Protein AF-0000000080656541 (afdb_homodimer)

Structure (mmCIF, N/CA/C/O backbone):
data_AF-0000000080656541-model_v1
#
loop_
_entity.id
_entity.type
_entity.pdbx_description
1 polymer 'Dynein light chain'
#
loop_
_atom_site.group_PDB
_atom_site.id
_atom_site.type_symbol
_atom_site.label_atom_id
_atom_site.label_alt_id
_atom_site.label_comp_id
_atom_site.label_asym_id
_atom_site.label_entity_id
_atom_site.label_seq_id
_atom_site.pdbx_PDB_ins_code
_atom_site.Cartn_x
_atom_site.Cartn_y
_atom_site.Cartn_z
_atom_site.occupancy
_atom_site.B_iso_or_equiv
_atom_site.auth_seq_id
_atom_site.auth_comp_id
_atom_site.auth_asym_id
_atom_site.auth_atom_id
_atom_site.pdbx_PDB_model_num
ATOM 1 N N . MET A 1 1 ? -6.727 50.062 6.078 1 30.33 1 MET A N 1
ATOM 2 C CA . MET A 1 1 ? -7.277 48.75 6.363 1 30.33 1 MET A CA 1
ATOM 3 C C . MET A 1 1 ? -6.367 47.656 5.824 1 30.33 1 MET A C 1
ATOM 5 O O . MET A 1 1 ? -6.227 47.5 4.613 1 30.33 1 MET A O 1
ATOM 9 N N . ASP A 1 2 ? -5.18 47.438 6.371 1 33.19 2 ASP A N 1
ATOM 10 C CA . ASP A 1 2 ? -4.098 46.531 5.992 1 33.19 2 ASP A CA 1
ATOM 11 C C . ASP A 1 2 ? -4.621 45.094 5.785 1 33.19 2 ASP A C 1
ATOM 13 O O . ASP A 1 2 ? -5.242 44.531 6.676 1 33.19 2 ASP A O 1
ATOM 17 N N . ASP A 1 3 ? -5.18 44.812 4.641 1 34.94 3 ASP A N 1
ATOM 18 C CA . ASP A 1 3 ? -5.602 43.5 4.238 1 34.94 3 ASP A CA 1
ATOM 19 C C . ASP A 1 3 ? -4.59 42.438 4.684 1 34.94 3 ASP A C 1
ATOM 21 O O . ASP A 1 3 ? -3.447 42.438 4.215 1 34.94 3 ASP A O 1
ATOM 25 N N . ALA A 1 4 ? -4.426 42.281 5.969 1 36.28 4 ALA A N 1
ATOM 26 C CA . ALA A 1 4 ? -3.646 41.156 6.488 1 36.28 4 ALA A CA 1
ATOM 27 C C . ALA A 1 4 ? -3.836 39.906 5.625 1 36.28 4 ALA A C 1
ATOM 29 O O . ALA A 1 4 ? -4.938 39.375 5.539 1 36.28 4 ALA A O 1
ATOM 30 N N . ASN A 1 5 ? -3.441 39.875 4.332 1 37.62 5 ASN A N 1
ATOM 31 C CA . ASN A 1 5 ? -3.297 38.688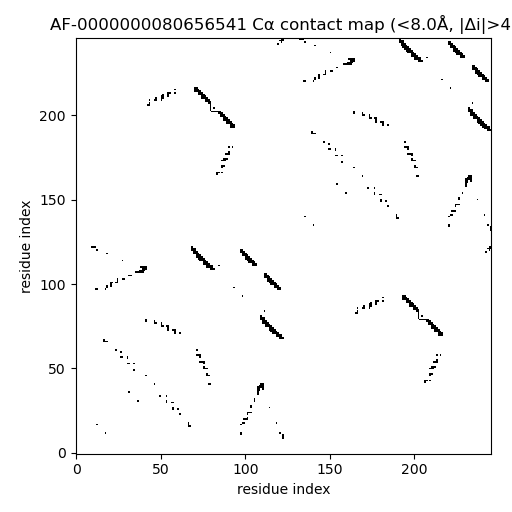 3.512 1 37.62 5 ASN A CA 1
ATOM 32 C C . ASN A 1 5 ? -2.973 37.469 4.359 1 37.62 5 ASN A C 1
ATOM 34 O O . ASN A 1 5 ? -1.875 37.344 4.91 1 37.62 5 ASN A O 1
ATOM 38 N N . ASP A 1 6 ? -3.727 37.062 5.289 1 40.53 6 ASP A N 1
ATOM 39 C CA . ASP A 1 6 ? -3.721 35.812 5.996 1 40.53 6 ASP A CA 1
ATOM 40 C C . ASP A 1 6 ? -3.143 34.688 5.125 1 40.53 6 ASP A C 1
ATOM 42 O O . ASP A 1 6 ? -3.875 34.031 4.387 1 40.53 6 ASP A O 1
ATOM 46 N N . ARG A 1 7 ? -2.158 34.844 4.359 1 40.31 7 ARG A N 1
ATOM 47 C CA . ARG A 1 7 ? -1.427 33.844 3.566 1 40.31 7 ARG A CA 1
ATOM 48 C C . ARG A 1 7 ? -1.357 32.5 4.289 1 40.31 7 ARG A C 1
ATOM 50 O O . ARG A 1 7 ? -0.821 32.438 5.395 1 40.31 7 ARG A O 1
ATOM 57 N N . ASN A 1 8 ? -2.35 31.703 4.379 1 46.41 8 ASN A N 1
ATOM 58 C CA . ASN A 1 8 ? -2.426 30.312 4.836 1 46.41 8 ASN A CA 1
ATOM 59 C C . ASN A 1 8 ? -1.116 29.562 4.594 1 46.41 8 ASN A C 1
ATOM 61 O O . ASN A 1 8 ? -0.758 29.297 3.445 1 46.41 8 ASN A O 1
ATOM 65 N N . PHE A 1 9 ? -0.035 29.891 5.078 1 51.44 9 PHE A N 1
ATOM 66 C CA . PHE A 1 9 ? 1.296 29.297 5.055 1 51.44 9 PHE A CA 1
ATOM 67 C C . PHE A 1 9 ? 1.209 27.766 4.969 1 51.44 9 PHE A C 1
ATOM 69 O O . PHE A 1 9 ? 0.719 27.125 5.895 1 51.44 9 PHE A O 1
ATOM 76 N N . VAL A 1 10 ? 0.848 27.156 3.818 1 62.12 10 VAL A N 1
ATOM 77 C CA . VAL A 1 10 ? 0.867 25.703 3.648 1 62.12 10 VAL A CA 1
ATOM 78 C C . VAL A 1 10 ? 2.26 25.172 3.967 1 62.12 10 VAL A C 1
ATOM 80 O O . VAL A 1 10 ? 3.244 25.562 3.336 1 62.12 10 VAL A O 1
ATOM 83 N N . LEU A 1 11 ? 2.408 24.609 5.109 1 79.25 11 LEU A N 1
ATOM 84 C CA . LEU A 1 11 ? 3.65 23.953 5.5 1 79.25 11 LEU A CA 1
ATOM 85 C C . LEU A 1 11 ? 4.082 22.938 4.445 1 79.25 11 LEU A C 1
ATOM 87 O O . LEU A 1 11 ? 3.268 22.141 3.982 1 79.25 11 LEU A O 1
ATOM 91 N N . ARG A 1 12 ? 5.113 23.281 3.705 1 85.94 12 ARG A N 1
ATOM 92 C CA . ARG A 1 12 ? 5.738 22.359 2.76 1 85.94 12 ARG A CA 1
ATOM 93 C C . ARG A 1 12 ? 7.145 21.969 3.213 1 85.94 12 ARG A C 1
ATOM 95 O O . ARG A 1 12 ? 7.785 22.719 3.959 1 85.94 12 ARG A O 1
ATOM 102 N N . PRO A 1 13 ? 7.539 20.734 2.842 1 89.19 13 PRO A N 1
ATOM 103 C CA . PRO A 1 13 ? 8.914 20.391 3.211 1 89.19 13 PRO A CA 1
ATOM 104 C C . PRO A 1 13 ? 9.953 21.234 2.482 1 89.19 13 PRO A C 1
ATOM 106 O O . PRO A 1 13 ? 9.797 21.516 1.295 1 89.19 13 PRO A O 1
ATOM 109 N N . THR A 1 14 ? 10.953 21.609 3.189 1 88.81 14 THR A N 1
ATOM 110 C CA . THR A 1 14 ? 12.109 22.219 2.549 1 88.81 14 THR A CA 1
ATOM 111 C C . THR A 1 14 ? 12.898 21.188 1.749 1 88.81 14 THR A C 1
ATOM 113 O O . THR A 1 14 ? 12.703 19.984 1.919 1 88.81 14 THR A O 1
ATOM 116 N N . PRO A 1 15 ? 13.75 21.578 0.878 1 88.5 15 PRO A N 1
ATOM 117 C CA . PRO A 1 15 ? 14.516 20.609 0.083 1 88.5 15 PRO A CA 1
ATOM 118 C C . PRO A 1 15 ? 15.234 19.578 0.942 1 88.5 15 PRO A C 1
ATOM 120 O O . PRO A 1 15 ? 15.273 18.391 0.582 1 88.5 15 PRO A O 1
ATOM 123 N N . GLY A 1 16 ? 15.734 19.906 2.051 1 90.06 16 GLY A N 1
ATOM 124 C CA . GLY A 1 16 ? 16.422 19 2.951 1 90.06 16 GLY A CA 1
ATOM 125 C C . GLY A 1 16 ? 15.484 18.125 3.744 1 90.06 16 GLY A C 1
ATOM 126 O O . GLY A 1 16 ? 15.914 17.125 4.344 1 90.06 16 GLY A O 1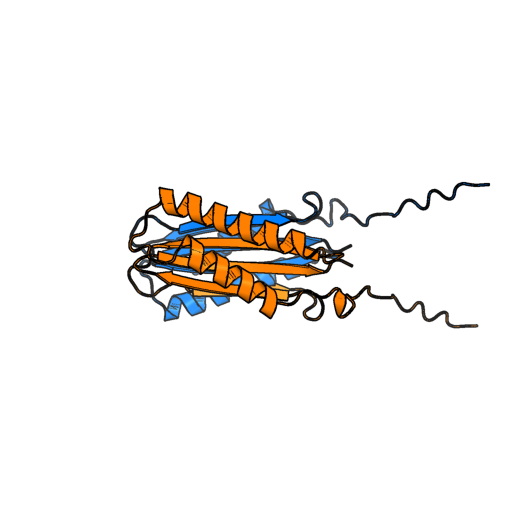
ATOM 127 N N . GLN A 1 17 ? 14.258 18.422 3.697 1 91.69 17 GLN A N 1
ATOM 128 C CA . GLN A 1 17 ? 13.266 17.688 4.484 1 91.69 17 GLN A CA 1
ATOM 129 C C . GLN A 1 17 ? 12.383 16.828 3.596 1 91.69 17 GLN A C 1
ATOM 131 O O . GLN A 1 17 ? 11.438 16.203 4.074 1 91.69 17 GLN A O 1
ATOM 136 N N . LYS A 1 18 ? 12.766 16.797 2.385 1 94.38 18 LYS A N 1
ATOM 137 C CA . LYS A 1 18 ? 11.914 16.078 1.438 1 94.38 18 LYS A CA 1
ATOM 138 C C . LYS A 1 18 ? 12.312 14.609 1.354 1 94.38 18 LYS A C 1
ATOM 140 O O . LYS A 1 18 ? 13.492 14.281 1.367 1 94.38 18 LYS A O 1
ATOM 145 N N . PHE A 1 19 ? 11.344 13.828 1.259 1 97.38 19 PHE A N 1
ATOM 146 C CA . PHE A 1 19 ? 11.562 12.422 0.955 1 97.38 19 PHE A CA 1
ATOM 147 C C . PHE A 1 19 ? 12.195 12.258 -0.424 1 97.38 19 PHE A C 1
ATOM 149 O O . PHE A 1 19 ? 11.727 12.844 -1.399 1 97.38 19 PHE A O 1
ATOM 156 N N . ARG A 1 20 ? 13.258 11.445 -0.518 1 96.81 20 ARG A N 1
ATOM 157 C CA . ARG A 1 20 ? 13.969 11.219 -1.77 1 96.81 20 ARG A CA 1
ATOM 158 C C . ARG A 1 20 ? 13.75 9.789 -2.268 1 96.81 20 ARG A C 1
ATOM 160 O O . ARG A 1 20 ? 14.484 8.875 -1.887 1 96.81 20 ARG A O 1
ATOM 167 N N . PRO A 1 21 ? 12.898 9.57 -3.262 1 97.75 21 PRO A N 1
ATOM 168 C CA . PRO A 1 21 ? 12.531 8.219 -3.699 1 97.75 21 PRO A CA 1
ATOM 169 C C . PRO A 1 21 ? 13.719 7.43 -4.238 1 97.75 21 PRO A C 1
ATOM 171 O O . PRO A 1 21 ? 13.812 6.219 -4.02 1 97.75 21 PRO A O 1
ATOM 174 N N . LYS A 1 22 ? 14.617 8.086 -4.945 1 97.44 22 LYS A N 1
ATOM 175 C CA . LYS A 1 22 ? 15.758 7.383 -5.531 1 97.44 22 LYS A CA 1
ATOM 176 C C . LYS A 1 22 ? 16.625 6.746 -4.449 1 97.44 22 LYS A C 1
ATOM 178 O O . LYS A 1 22 ? 17.031 5.586 -4.57 1 97.44 22 LYS A O 1
ATOM 183 N N . ALA A 1 23 ? 16.922 7.52 -3.438 1 97.12 23 ALA A N 1
ATOM 184 C CA . ALA A 1 23 ? 17.734 7.008 -2.338 1 97.12 23 ALA A CA 1
ATOM 185 C C . ALA A 1 23 ? 17.047 5.84 -1.64 1 97.12 23 ALA A C 1
ATOM 187 O O . ALA A 1 23 ? 17.672 4.812 -1.364 1 97.12 23 ALA A O 1
ATOM 188 N N . VAL A 1 24 ? 15.773 5.98 -1.331 1 98.25 24 VAL A N 1
ATOM 189 C CA . VAL A 1 24 ? 15.016 4.938 -0.645 1 98.25 24 VAL A CA 1
ATOM 190 C C . VAL A 1 24 ? 14.914 3.701 -1.535 1 98.25 24 VAL A C 1
ATOM 192 O O . VAL A 1 24 ? 14.992 2.57 -1.049 1 98.25 24 VAL A O 1
ATOM 195 N N . ASN A 1 25 ? 14.758 3.965 -2.807 1 98.56 25 ASN A N 1
ATOM 196 C CA . ASN A 1 25 ? 14.742 2.857 -3.758 1 98.56 25 ASN A CA 1
ATOM 197 C C . ASN A 1 25 ? 16.016 2.023 -3.674 1 98.56 25 ASN A C 1
ATOM 199 O O . ASN A 1 25 ? 15.961 0.794 -3.742 1 98.56 25 ASN A O 1
ATOM 203 N N . GLY A 1 26 ? 17.141 2.668 -3.592 1 98.5 26 GLY A N 1
ATOM 204 C CA . GLY A 1 26 ? 18.391 1.959 -3.42 1 98.5 26 GLY A CA 1
ATOM 205 C C . GLY A 1 26 ? 18.422 1.091 -2.178 1 98.5 26 GLY A C 1
ATOM 206 O O . GLY A 1 26 ? 18.891 -0.05 -2.223 1 98.5 26 GLY A O 1
ATOM 207 N N . VAL A 1 27 ? 17.922 1.616 -1.096 1 98.38 27 VAL A N 1
ATOM 208 C CA . VAL A 1 27 ? 17.859 0.894 0.171 1 98.38 27 VAL A CA 1
ATOM 209 C C . VAL A 1 27 ? 16.984 -0.344 0.016 1 98.38 27 VAL A C 1
ATOM 211 O O . VAL A 1 27 ? 17.359 -1.438 0.441 1 98.38 27 VAL A O 1
ATOM 214 N N . VAL A 1 28 ? 15.789 -0.211 -0.607 1 98.81 28 VAL A N 1
ATOM 215 C CA . VAL A 1 28 ? 14.844 -1.307 -0.795 1 98.81 28 VAL A CA 1
ATOM 216 C C . VAL A 1 28 ? 15.477 -2.393 -1.662 1 98.81 28 VAL A C 1
ATOM 218 O O . VAL A 1 28 ? 15.398 -3.578 -1.333 1 98.81 28 VAL A O 1
ATOM 221 N N . GLN A 1 29 ? 16.125 -1.928 -2.686 1 98.5 29 GLN A N 1
ATOM 222 C CA . GLN A 1 29 ? 16.766 -2.869 -3.588 1 98.5 29 GLN A CA 1
ATOM 223 C C . GLN A 1 29 ? 17.844 -3.682 -2.859 1 98.5 29 GLN A C 1
ATOM 225 O O . GLN A 1 29 ? 17.938 -4.895 -3.053 1 98.5 29 GLN A O 1
ATOM 230 N N . GLU A 1 30 ? 18.609 -3.025 -2.086 1 98.62 30 GLU A N 1
ATOM 231 C CA . GLU A 1 30 ? 19.656 -3.693 -1.319 1 98.62 30 GLU A CA 1
ATOM 232 C C . GLU A 1 30 ? 19.078 -4.742 -0.378 1 98.62 30 GLU A C 1
ATOM 234 O O . GLU A 1 30 ? 19.578 -5.863 -0.3 1 98.62 30 GLU A O 1
ATOM 239 N N . ILE A 1 31 ? 18.047 -4.391 0.326 1 98.75 31 ILE A N 1
ATOM 240 C CA . ILE A 1 31 ? 17.406 -5.285 1.283 1 98.75 31 ILE A CA 1
ATOM 241 C C . ILE A 1 31 ? 16.812 -6.484 0.549 1 98.75 31 ILE A C 1
ATOM 243 O O . ILE A 1 31 ? 16.953 -7.629 0.99 1 98.75 31 ILE A O 1
ATOM 247 N N . LEU A 1 32 ? 16.141 -6.293 -0.593 1 98.69 32 LEU A N 1
ATOM 248 C CA . LEU A 1 32 ? 15.547 -7.375 -1.378 1 98.69 32 LEU A CA 1
ATOM 249 C C . LEU A 1 32 ? 16.625 -8.328 -1.88 1 98.69 32 LEU A C 1
ATOM 251 O O . LEU A 1 32 ? 16.469 -9.547 -1.812 1 98.69 32 LEU A O 1
ATOM 255 N N . HIS A 1 33 ? 17.672 -7.73 -2.354 1 98.19 33 HIS A N 1
ATOM 256 C CA . HIS A 1 33 ? 18.766 -8.562 -2.832 1 98.19 33 HIS A CA 1
ATOM 257 C C . HIS A 1 33 ? 19.344 -9.414 -1.708 1 98.19 33 HIS A C 1
ATOM 259 O O . HIS A 1 33 ? 19.594 -10.609 -1.893 1 98.19 33 HIS A O 1
ATOM 265 N N . GLU A 1 34 ? 19.547 -8.82 -0.595 1 98.25 34 GLU A N 1
ATOM 266 C CA . GLU A 1 34 ? 20.125 -9.516 0.555 1 98.25 34 GLU A CA 1
ATOM 267 C C . GLU A 1 34 ? 19.219 -10.656 1.018 1 98.25 34 GLU A C 1
ATOM 269 O O . GLU A 1 34 ? 19.703 -11.742 1.339 1 98.25 34 GLU A O 1
ATOM 274 N N . LYS A 1 35 ? 17.938 -10.469 1.062 1 98.25 35 LYS A N 1
ATOM 275 C CA . LYS A 1 35 ? 17.016 -11.398 1.714 1 98.25 35 LYS A CA 1
ATOM 276 C C . LYS A 1 35 ? 16.516 -12.453 0.733 1 98.25 35 LYS A C 1
ATOM 278 O O . LYS A 1 35 ? 16.203 -13.578 1.13 1 98.25 35 LYS A O 1
ATOM 283 N N . LEU A 1 36 ? 16.484 -12.133 -0.586 1 97.38 36 LEU A N 1
ATOM 284 C CA . LEU A 1 36 ? 15.758 -13.008 -1.496 1 97.38 36 LEU A CA 1
ATOM 285 C C . LEU A 1 36 ? 16.703 -13.633 -2.523 1 97.38 36 LEU A C 1
ATOM 287 O O . LEU A 1 36 ? 16.359 -14.633 -3.158 1 97.38 36 LEU A O 1
ATOM 291 N N . ASN A 1 37 ? 17.812 -12.969 -2.688 1 94.19 37 ASN A N 1
ATOM 292 C CA . ASN A 1 37 ? 18.688 -13.445 -3.752 1 94.19 37 ASN A CA 1
ATOM 293 C C . ASN A 1 37 ? 19.047 -14.914 -3.562 1 94.19 37 ASN A C 1
ATOM 295 O O . ASN A 1 37 ? 19.438 -15.328 -2.465 1 94.19 37 ASN A O 1
ATOM 299 N N . GLY A 1 38 ? 18.859 -15.703 -4.555 1 89.88 38 GLY A N 1
ATOM 300 C CA . GLY A 1 38 ? 19.281 -17.094 -4.535 1 89.88 38 GLY A CA 1
ATOM 301 C C . GLY A 1 38 ? 18.188 -18.047 -4.098 1 89.88 38 GLY A C 1
ATOM 302 O O . GLY A 1 38 ? 18.375 -19.266 -4.129 1 89.88 38 GLY A O 1
ATOM 303 N N . LEU A 1 39 ? 17.062 -17.5 -3.588 1 91.5 39 LEU A N 1
ATOM 304 C CA . LEU A 1 39 ? 15.938 -18.375 -3.283 1 91.5 39 LEU A CA 1
ATOM 305 C C . LEU A 1 39 ? 15.312 -18.922 -4.562 1 91.5 39 LEU A C 1
ATOM 307 O O . LEU A 1 39 ? 14.984 -18.156 -5.477 1 91.5 39 LEU A O 1
ATOM 311 N N . GLU A 1 40 ? 15.188 -20.172 -4.562 1 90.38 40 GLU A N 1
ATOM 312 C CA . GLU A 1 40 ? 14.75 -20.766 -5.812 1 90.38 40 GLU A CA 1
ATOM 313 C C . GLU A 1 40 ? 13.273 -21.156 -5.746 1 90.38 40 GLU A C 1
ATOM 315 O O . GLU A 1 40 ? 12.578 -21.156 -6.77 1 90.38 40 GLU A O 1
ATOM 320 N N . HIS A 1 41 ? 12.898 -21.5 -4.48 1 90.56 41 HIS A N 1
ATOM 321 C CA . HIS A 1 41 ? 11.547 -22.047 -4.383 1 90.56 41 HIS A CA 1
ATOM 322 C C . HIS A 1 41 ? 10.719 -21.297 -3.342 1 90.56 41 HIS A C 1
ATOM 324 O O . HIS A 1 41 ? 11.234 -20.953 -2.273 1 90.56 41 HIS A O 1
ATOM 330 N N . TYR A 1 42 ? 9.469 -21.203 -3.699 1 91.19 42 TYR A N 1
ATOM 331 C CA . TYR A 1 42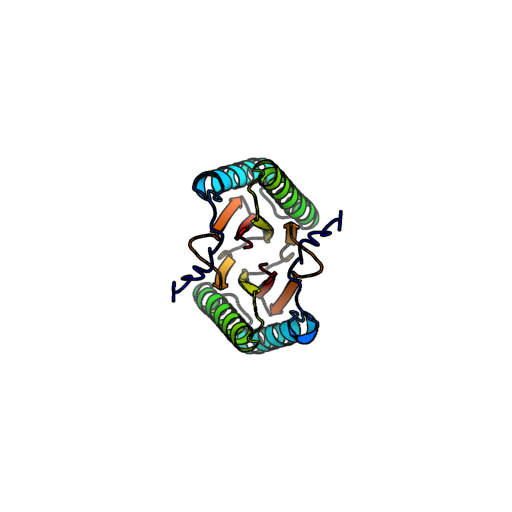 ? 8.523 -20.578 -2.783 1 91.19 42 TYR A CA 1
ATOM 332 C C . TYR A 1 42 ? 8.117 -21.547 -1.677 1 91.19 42 TYR A C 1
ATOM 334 O O . TYR A 1 42 ? 7.867 -22.719 -1.936 1 91.19 42 TYR A O 1
ATOM 342 N N . SER A 1 43 ? 8.125 -21.062 -0.444 1 90.25 43 SER A N 1
ATOM 343 C CA . SER A 1 43 ? 7.523 -21.719 0.71 1 90.25 43 SER A CA 1
ATOM 344 C C . SER A 1 43 ? 6.707 -20.75 1.544 1 90.25 43 SER A C 1
ATOM 346 O O . SER A 1 43 ? 7.172 -19.641 1.854 1 90.25 43 SER A O 1
ATOM 348 N N . MET A 1 44 ? 5.562 -21.141 1.92 1 88.06 44 MET A N 1
ATOM 349 C CA . MET A 1 44 ? 4.664 -20.25 2.641 1 88.06 44 MET A CA 1
ATOM 350 C C . MET A 1 44 ? 5.285 -19.797 3.955 1 88.06 44 MET A C 1
ATOM 352 O O . MET A 1 44 ? 5.266 -18.609 4.277 1 88.06 44 MET A O 1
ATOM 356 N N . GLU A 1 45 ? 5.793 -20.719 4.664 1 91.44 45 GLU A N 1
ATOM 357 C CA . GLU A 1 45 ? 6.375 -20.391 5.961 1 91.44 45 GLU A CA 1
ATOM 358 C C . GLU A 1 45 ? 7.547 -19.422 5.816 1 91.44 45 GLU A C 1
ATOM 360 O O . GLU A 1 45 ? 7.613 -18.406 6.52 1 91.44 45 GLU A O 1
ATOM 365 N N . GLU A 1 46 ? 8.43 -19.719 4.934 1 94.19 46 GLU A N 1
ATOM 366 C CA . GLU A 1 46 ? 9.594 -18.859 4.711 1 94.19 46 GLU A CA 1
ATOM 367 C C . GLU A 1 46 ? 9.172 -17.48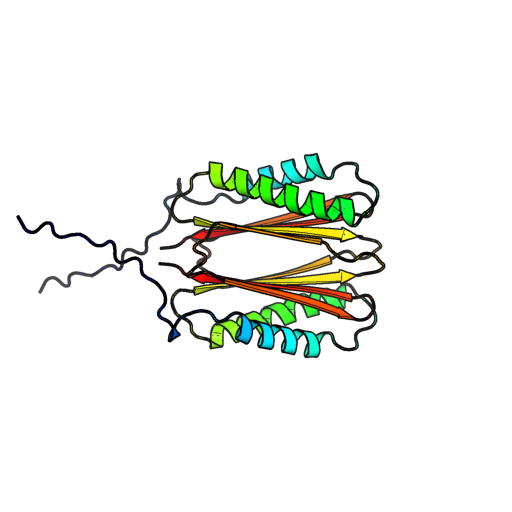4 4.176 1 94.19 46 GLU A C 1
ATOM 369 O O . GLU A 1 46 ? 9.727 -16.469 4.578 1 94.19 46 GLU A O 1
ATOM 374 N N . SER A 1 47 ? 8.195 -17.516 3.348 1 94.25 47 SER A N 1
ATOM 375 C CA . SER A 1 47 ? 7.754 -16.266 2.736 1 94.25 47 SER A CA 1
ATOM 376 C C . SER A 1 47 ? 7.09 -15.359 3.764 1 94.25 47 SER A C 1
ATOM 378 O O . SER A 1 47 ? 7.238 -14.133 3.701 1 94.25 47 SER A O 1
ATOM 380 N N . GLU A 1 48 ? 6.375 -15.977 4.648 1 95.25 48 GLU A N 1
ATOM 381 C CA . GLU A 1 48 ? 5.766 -15.18 5.711 1 95.25 48 GLU A CA 1
ATOM 382 C C . GLU A 1 48 ? 6.828 -14.484 6.559 1 95.25 48 GLU A C 1
ATOM 384 O O . GLU A 1 48 ? 6.703 -13.297 6.859 1 95.25 48 GLU A O 1
ATOM 389 N N . LYS A 1 49 ? 7.793 -15.227 6.879 1 97.5 49 LYS A N 1
ATOM 390 C CA . LYS A 1 49 ? 8.891 -14.664 7.664 1 97.5 49 LYS A CA 1
ATOM 391 C C . LYS A 1 49 ? 9.609 -13.57 6.895 1 97.5 49 LYS A C 1
ATOM 393 O O . LYS A 1 49 ? 9.844 -12.477 7.422 1 97.5 49 LYS A O 1
ATOM 398 N N . LEU A 1 50 ? 9.906 -13.836 5.652 1 98.06 50 LEU A N 1
ATOM 399 C CA . LEU A 1 50 ? 10.672 -12.906 4.824 1 98.06 50 LEU A CA 1
ATOM 400 C C . LEU A 1 50 ? 9.883 -11.625 4.578 1 98.06 50 LEU A C 1
ATOM 402 O O . LEU A 1 50 ? 10.453 -10.531 4.617 1 98.06 50 LEU A O 1
ATOM 406 N N . THR A 1 51 ? 8.609 -11.781 4.281 1 98.19 51 THR A N 1
ATOM 407 C CA . THR A 1 51 ? 7.777 -10.609 4.023 1 98.19 51 THR A CA 1
ATOM 408 C C . THR A 1 51 ? 7.789 -9.664 5.219 1 98.19 51 THR A C 1
ATOM 410 O O . THR A 1 51 ? 7.965 -8.453 5.059 1 98.19 51 THR A O 1
ATOM 413 N N . ASN A 1 52 ? 7.684 -10.219 6.391 1 98.44 52 ASN A N 1
ATOM 414 C CA . ASN A 1 52 ? 7.711 -9.414 7.609 1 98.44 52 ASN A CA 1
ATOM 415 C C . ASN A 1 52 ? 9.086 -8.805 7.844 1 98.44 52 ASN A C 1
ATOM 417 O O . ASN A 1 52 ? 9.195 -7.609 8.117 1 98.44 52 ASN A O 1
ATOM 421 N N . GLU A 1 53 ? 10.07 -9.57 7.707 1 98.69 53 GLU A N 1
ATOM 422 C CA . GLU A 1 53 ? 11.438 -9.109 7.945 1 98.69 53 GLU A CA 1
ATOM 423 C C . GLU A 1 53 ? 11.805 -7.965 7 1 98.69 53 GLU A C 1
ATOM 425 O O . GLU A 1 53 ? 12.359 -6.953 7.434 1 98.69 53 GLU A O 1
ATOM 430 N N . ILE A 1 54 ? 11.469 -8.133 5.758 1 98.81 54 ILE A N 1
ATOM 431 C CA . ILE A 1 54 ? 11.766 -7.117 4.754 1 98.81 54 ILE A CA 1
ATOM 432 C C . ILE A 1 54 ? 11.039 -5.82 5.105 1 98.81 54 ILE A C 1
ATOM 434 O O . ILE A 1 54 ? 11.641 -4.742 5.09 1 98.81 54 ILE A O 1
ATOM 438 N N . SER A 1 55 ? 9.852 -5.906 5.453 1 98.81 55 SER A N 1
ATOM 439 C CA . SER A 1 55 ? 9.062 -4.719 5.773 1 98.81 55 SER A CA 1
ATOM 440 C C . SER A 1 55 ? 9.609 -4.008 7.004 1 98.81 55 SER A C 1
ATOM 442 O O . SER A 1 55 ? 9.695 -2.777 7.027 1 98.81 55 SER A O 1
ATOM 444 N N . VAL A 1 56 ? 9.969 -4.77 7.977 1 98.75 56 VAL A N 1
ATOM 445 C CA . VAL A 1 56 ? 10.5 -4.211 9.211 1 98.75 56 VAL A CA 1
ATOM 446 C C . VAL A 1 56 ? 11.844 -3.531 8.945 1 98.75 56 VAL A C 1
ATOM 448 O O . VAL A 1 56 ? 12.086 -2.42 9.422 1 98.75 56 VAL A O 1
ATOM 451 N N . LEU A 1 57 ? 12.68 -4.121 8.18 1 98.81 57 LEU A N 1
ATOM 452 C CA . LEU A 1 57 ? 13.984 -3.562 7.859 1 98.81 57 LEU A CA 1
ATOM 453 C C . LEU A 1 57 ? 13.844 -2.242 7.105 1 98.81 57 LEU A C 1
ATOM 455 O O . LEU A 1 57 ? 14.547 -1.273 7.41 1 98.81 57 LEU A O 1
ATOM 459 N N . ILE A 1 58 ? 12.922 -2.213 6.152 1 98.81 58 ILE A N 1
ATOM 460 C CA . ILE A 1 58 ? 12.703 -0.995 5.383 1 98.81 58 ILE A CA 1
ATOM 461 C C . ILE A 1 58 ? 12.156 0.102 6.289 1 98.81 58 ILE A C 1
ATOM 463 O O . ILE A 1 58 ? 12.633 1.241 6.254 1 98.81 58 ILE A O 1
ATOM 467 N N . ARG A 1 59 ? 11.188 -0.239 7.109 1 98.62 59 ARG A N 1
ATOM 468 C CA . ARG A 1 59 ? 10.641 0.711 8.07 1 98.62 59 ARG A CA 1
ATOM 469 C C . ARG A 1 59 ? 11.734 1.298 8.953 1 98.62 59 ARG A C 1
ATOM 471 O O . ARG A 1 59 ? 11.781 2.512 9.164 1 98.62 59 ARG A O 1
ATOM 478 N N . ASP A 1 60 ? 12.594 0.444 9.438 1 98.44 60 ASP A N 1
ATOM 479 C CA . ASP A 1 60 ? 13.656 0.887 10.328 1 98.44 60 ASP A CA 1
ATOM 480 C C . ASP A 1 60 ? 14.617 1.835 9.609 1 98.44 60 ASP A C 1
ATOM 482 O O . ASP A 1 60 ? 15.109 2.797 10.203 1 98.44 60 ASP A O 1
ATOM 486 N N . ARG A 1 61 ? 14.867 1.597 8.344 1 98.12 61 ARG A N 1
ATOM 487 C CA . ARG A 1 61 ? 15.719 2.488 7.555 1 98.12 61 ARG A CA 1
ATOM 488 C C . ARG A 1 61 ? 15.039 3.84 7.344 1 98.12 61 ARG A C 1
ATOM 490 O O . ARG A 1 61 ? 15.703 4.879 7.34 1 98.12 61 ARG A O 1
ATOM 497 N N . LEU A 1 62 ? 13.75 3.854 7.121 1 97.75 62 LEU A N 1
ATOM 498 C CA . LEU A 1 62 ? 13.008 5.098 6.941 1 97.75 62 LEU A CA 1
ATOM 499 C C . LEU A 1 62 ? 13.039 5.938 8.219 1 97.75 62 LEU A C 1
ATOM 501 O O . LEU A 1 62 ? 13.156 7.164 8.148 1 97.75 62 LEU A O 1
ATOM 505 N N . LYS A 1 63 ? 12.922 5.262 9.344 1 96.31 63 LYS A N 1
ATOM 506 C CA . LYS A 1 63 ? 12.953 5.961 10.625 1 96.31 63 LYS A CA 1
ATOM 507 C C . LYS A 1 63 ? 14.289 6.66 10.844 1 96.31 63 LYS A C 1
ATOM 509 O O . LYS A 1 63 ? 14.344 7.73 11.453 1 96.31 63 LYS A O 1
ATOM 514 N N . VAL A 1 64 ? 15.305 6.078 10.336 1 95.88 64 VAL A N 1
ATOM 515 C CA . VAL A 1 64 ? 16.656 6.613 10.516 1 95.88 64 VAL A CA 1
ATOM 516 C C . VAL A 1 64 ? 16.812 7.895 9.695 1 95.88 64 VAL A C 1
ATOM 518 O O . VAL A 1 64 ? 17.625 8.75 10.031 1 95.88 64 VAL A O 1
ATOM 521 N N . LEU A 1 65 ? 16.016 8.102 8.609 1 93.69 65 LEU A N 1
ATOM 522 C CA . LEU A 1 65 ? 16.078 9.305 7.785 1 93.69 65 LEU A CA 1
ATOM 523 C C . LEU A 1 65 ? 15.68 10.531 8.594 1 93.69 65 LEU A C 1
ATOM 525 O O . LEU A 1 65 ? 16.062 11.656 8.258 1 93.69 65 LEU A O 1
ATOM 529 N N . GLN A 1 66 ? 14.812 10.406 9.633 1 92.88 66 GLN A N 1
ATOM 530 C CA . GLN A 1 66 ? 14.375 11.461 10.539 1 92.88 66 GLN A CA 1
ATOM 531 C C . GLN A 1 66 ? 13.805 12.641 9.773 1 92.88 66 GLN A C 1
ATOM 533 O O . GLN A 1 66 ? 14.148 13.797 10.047 1 92.88 66 GLN A O 1
ATOM 538 N N . LEU A 1 67 ? 13.062 12.367 8.711 1 93.38 67 LEU A N 1
ATOM 539 C CA . LEU A 1 67 ? 12.383 13.438 7.988 1 93.38 67 LEU A CA 1
ATOM 540 C C . LEU A 1 67 ? 11.172 13.938 8.773 1 93.38 67 LEU A C 1
ATOM 542 O O . LEU A 1 67 ? 10.312 13.141 9.164 1 93.38 67 LEU A O 1
ATOM 546 N N . PRO A 1 68 ? 11.172 15.156 9 1 91 68 PRO A N 1
ATOM 547 C CA . PRO A 1 68 ? 10.055 15.68 9.789 1 91 68 PRO A CA 1
ATOM 548 C C . PRO A 1 68 ? 8.719 15.633 9.039 1 91 68 PRO A C 1
ATOM 550 O O . PRO A 1 68 ? 8.688 15.828 7.82 1 91 68 PRO A O 1
ATOM 553 N N . ARG A 1 69 ? 7.602 15.336 9.695 1 92.81 69 ARG A N 1
ATOM 554 C CA . ARG A 1 69 ? 6.215 15.469 9.273 1 92.81 69 ARG A CA 1
ATOM 555 C C . ARG A 1 69 ? 5.875 14.469 8.172 1 92.81 69 ARG A C 1
ATOM 557 O O . ARG A 1 69 ? 5.141 14.781 7.238 1 92.81 69 ARG A O 1
ATOM 564 N N . TYR A 1 70 ? 6.574 13.391 8.18 1 96.56 70 TYR A N 1
ATOM 565 C CA . TYR A 1 70 ? 6.195 12.32 7.258 1 96.56 70 TYR A CA 1
ATOM 566 C C . TYR A 1 70 ? 5.613 11.133 8.016 1 96.56 70 TYR A C 1
ATOM 568 O O . TYR A 1 70 ? 6.137 10.742 9.062 1 96.56 70 TYR A O 1
ATOM 576 N N . LYS A 1 71 ? 4.547 10.672 7.551 1 97.44 71 LYS A N 1
ATOM 577 C CA . LYS A 1 71 ? 4.051 9.336 7.859 1 97.44 71 LYS A CA 1
ATOM 578 C C . LYS A 1 71 ? 4.508 8.32 6.812 1 97.44 71 LYS A C 1
ATOM 580 O O . LYS A 1 71 ? 4.574 8.641 5.621 1 97.44 71 LYS A O 1
ATOM 585 N N . TYR A 1 72 ? 4.781 7.117 7.234 1 98.56 72 TYR A N 1
ATOM 586 C CA . TYR A 1 72 ? 5.281 6.113 6.305 1 98.56 72 TYR A CA 1
ATOM 587 C C . TYR A 1 72 ? 4.375 4.891 6.281 1 98.56 72 TYR A C 1
ATOM 589 O O . TYR A 1 72 ? 3.846 4.48 7.32 1 98.56 72 TYR A O 1
ATOM 597 N N . ILE A 1 73 ? 4.238 4.277 5.148 1 98.81 73 ILE A N 1
ATOM 598 C CA . ILE A 1 73 ? 3.643 2.961 4.938 1 98.81 73 ILE A CA 1
ATOM 599 C C . ILE A 1 73 ? 4.609 2.078 4.148 1 98.81 73 ILE A C 1
ATOM 601 O O . ILE A 1 73 ? 5.105 2.479 3.094 1 98.81 73 ILE A O 1
ATOM 605 N N . VAL A 1 74 ? 4.906 0.93 4.672 1 98.94 74 VAL A N 1
ATOM 606 C CA . VAL A 1 74 ? 5.68 -0.074 3.947 1 98.94 74 VAL A CA 1
ATOM 607 C C . VAL A 1 74 ? 4.824 -1.318 3.719 1 98.94 74 VAL A C 1
ATOM 609 O O . VAL A 1 74 ? 4.285 -1.892 4.668 1 98.94 74 VAL A O 1
ATOM 612 N N . GLN A 1 75 ? 4.672 -1.655 2.551 1 98.75 75 GLN A N 1
ATOM 613 C CA . GLN A 1 75 ? 3.957 -2.875 2.186 1 98.75 75 GLN A CA 1
ATOM 614 C C . GLN A 1 75 ? 4.855 -3.824 1.399 1 98.75 75 GLN A C 1
ATOM 616 O O . GLN A 1 75 ? 5.438 -3.438 0.384 1 98.75 75 GLN A O 1
ATOM 621 N N . THR A 1 76 ? 4.988 -5.047 1.858 1 98.69 76 THR A N 1
ATOM 622 C CA . THR A 1 76 ? 5.738 -6.094 1.168 1 98.69 76 THR A CA 1
ATOM 623 C C . THR A 1 76 ? 4.836 -7.285 0.852 1 98.69 76 THR A C 1
ATOM 625 O O . THR A 1 76 ? 4.051 -7.715 1.697 1 98.69 76 THR A O 1
ATOM 628 N N . MET A 1 77 ? 4.973 -7.805 -0.36 1 96.75 77 MET A N 1
ATOM 629 C CA . MET A 1 77 ? 4.238 -9 -0.769 1 96.75 77 MET A CA 1
ATOM 630 C C . MET A 1 77 ? 5.172 -10.016 -1.421 1 96.75 77 MET A C 1
ATOM 632 O O . MET A 1 77 ? 6.039 -9.641 -2.217 1 96.75 77 MET A O 1
ATOM 636 N N . ILE A 1 78 ? 4.973 -11.219 -1.081 1 94.44 78 ILE A N 1
ATOM 637 C CA . ILE A 1 78 ? 5.668 -12.32 -1.74 1 94.44 78 ILE A CA 1
ATOM 638 C C . ILE A 1 78 ? 4.656 -13.359 -2.207 1 94.44 78 ILE A C 1
ATOM 640 O O . ILE A 1 78 ? 3.748 -13.734 -1.458 1 94.44 78 ILE A O 1
ATOM 644 N N . THR A 1 79 ? 4.82 -13.781 -3.412 1 91.38 79 THR A N 1
ATOM 645 C CA . THR A 1 79 ? 3.945 -14.805 -3.969 1 91.38 79 THR A CA 1
ATOM 646 C C . THR A 1 79 ? 4.742 -15.805 -4.805 1 91.38 79 THR A C 1
ATOM 648 O O . THR A 1 79 ? 5.871 -15.523 -5.211 1 91.38 79 THR A O 1
ATOM 651 N N . GLU A 1 80 ? 4.035 -16.953 -4.973 1 88.62 80 GLU A N 1
ATOM 652 C CA . GLU A 1 80 ? 4.613 -17.922 -5.898 1 88.62 80 GLU A CA 1
ATOM 653 C C . GLU A 1 80 ? 4.328 -17.547 -7.348 1 88.62 80 GLU A C 1
ATOM 655 O O . GLU A 1 80 ? 3.195 -17.203 -7.695 1 88.62 80 GLU A O 1
ATOM 660 N N . GLN A 1 81 ? 5.359 -17.422 -8.125 1 76.81 81 GLN A N 1
ATOM 661 C CA . GLN A 1 81 ? 5.184 -17.062 -9.531 1 76.81 81 GLN A CA 1
ATOM 662 C C . GLN A 1 81 ? 5.297 -18.281 -10.43 1 76.81 81 GLN A C 1
ATOM 664 O O . GLN A 1 81 ? 6.355 -18.922 -10.5 1 76.81 81 GLN A O 1
ATOM 669 N N . ILE A 1 82 ? 4.305 -18.844 -10.977 1 65.31 82 ILE A N 1
ATOM 670 C CA . ILE A 1 82 ? 4.438 -20 -11.852 1 65.31 82 ILE A CA 1
ATOM 671 C C . ILE A 1 82 ? 4.148 -19.594 -13.297 1 65.31 82 ILE A C 1
ATOM 673 O O . ILE A 1 82 ? 4.594 -20.25 -14.242 1 65.31 82 ILE A O 1
ATOM 677 N N . GLY A 1 83 ? 3.926 -18.281 -13.5 1 66.94 83 GLY A N 1
ATOM 678 C CA . GLY A 1 83 ? 3.547 -17.938 -14.867 1 66.94 83 GLY A CA 1
ATOM 679 C C . GLY A 1 83 ? 3.703 -16.453 -15.172 1 66.94 83 GLY A C 1
ATOM 680 O O . GLY A 1 83 ? 4.824 -15.945 -15.258 1 66.94 83 GLY A O 1
ATOM 681 N N . HIS A 1 84 ? 2.514 -15.82 -15.273 1 67.81 84 HIS A N 1
ATOM 682 C CA . HIS A 1 84 ? 2.404 -14.539 -15.961 1 67.81 84 HIS A CA 1
ATOM 683 C C . HIS A 1 84 ? 2.586 -13.375 -14.992 1 67.81 84 HIS A C 1
ATOM 685 O O . HIS A 1 84 ? 2.418 -12.211 -15.375 1 67.81 84 HIS A O 1
ATOM 691 N N . GLY A 1 85 ? 2.984 -13.609 -13.797 1 76.62 85 GLY A N 1
ATOM 692 C CA . GLY A 1 85 ? 3.357 -12.516 -12.914 1 76.62 85 GLY A CA 1
ATOM 693 C C . GLY A 1 85 ? 2.162 -11.828 -12.281 1 76.62 85 GLY A C 1
ATOM 694 O O . GLY A 1 85 ? 1.086 -12.422 -12.172 1 76.62 85 GLY A O 1
ATOM 695 N N . ALA A 1 86 ? 2.314 -10.711 -11.664 1 87.19 86 ALA A N 1
ATOM 696 C CA . ALA A 1 86 ? 1.33 -9.953 -10.898 1 87.19 86 ALA A CA 1
ATOM 697 C C . ALA A 1 86 ? 1.108 -8.57 -11.5 1 87.19 86 ALA A C 1
ATOM 699 O O . ALA A 1 86 ? 2.029 -7.98 -12.062 1 87.19 86 ALA A O 1
ATOM 700 N N . THR A 1 87 ? -0.142 -8.18 -11.594 1 93.25 87 THR A N 1
ATOM 701 C CA . THR A 1 87 ? -0.465 -6.805 -11.977 1 93.25 87 THR A CA 1
ATOM 702 C C . THR A 1 87 ? -0.799 -5.965 -10.75 1 93.25 87 THR A C 1
ATOM 704 O O . THR A 1 87 ? -1.441 -6.453 -9.812 1 93.25 87 THR A O 1
ATOM 707 N N . THR A 1 88 ? -0.295 -4.754 -10.75 1 96.31 88 THR A N 1
ATOM 708 C CA . THR A 1 88 ? -0.536 -3.855 -9.625 1 96.31 88 THR A CA 1
ATOM 709 C C . THR A 1 88 ? -0.951 -2.473 -10.117 1 96.31 88 THR A C 1
ATOM 711 O O . THR A 1 88 ? -0.364 -1.943 -11.062 1 96.31 88 THR A O 1
ATOM 714 N N . ALA A 1 89 ? -1.972 -1.943 -9.508 1 98.12 89 ALA A N 1
ATOM 715 C CA . ALA A 1 89 ? -2.4 -0.576 -9.789 1 98.12 89 ALA A CA 1
ATOM 716 C C . ALA A 1 89 ? -2.459 0.255 -8.508 1 98.12 89 ALA A C 1
ATOM 718 O O . ALA A 1 89 ? -2.857 -0.244 -7.457 1 98.12 89 ALA A O 1
ATOM 719 N N . LEU A 1 90 ? -2.078 1.504 -8.648 1 98.12 90 LEU A N 1
ATOM 720 C CA . LEU A 1 90 ? -2.1 2.459 -7.551 1 98.12 90 LEU A CA 1
ATOM 721 C C . LEU A 1 90 ? -2.932 3.686 -7.906 1 98.12 90 LEU A C 1
ATOM 723 O O . LEU A 1 90 ? -2.836 4.203 -9.023 1 98.12 90 LEU A O 1
ATOM 727 N N . GLN A 1 91 ? -3.781 4.051 -7.035 1 97.94 91 GLN A N 1
ATOM 728 C CA . GLN A 1 91 ? -4.445 5.352 -7.047 1 97.94 91 GLN A CA 1
ATOM 729 C C . GLN A 1 91 ? -4.105 6.152 -5.793 1 97.94 91 GLN A C 1
ATOM 731 O O . GLN A 1 91 ? -4.289 5.668 -4.676 1 97.94 91 GLN A O 1
ATOM 736 N N . CYS A 1 92 ? -3.568 7.32 -6.012 1 96.69 92 CYS A N 1
ATOM 737 C CA . CYS A 1 92 ? -3.215 8.172 -4.883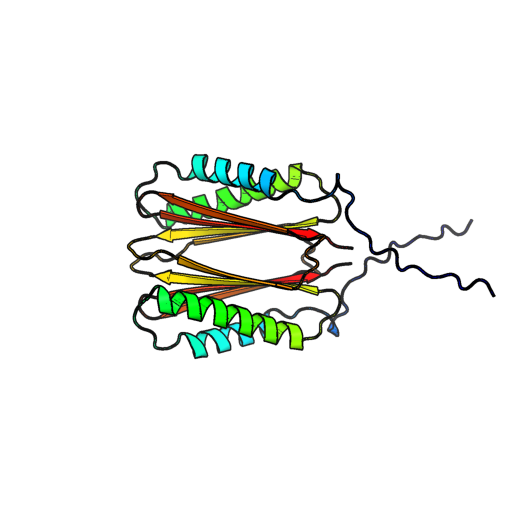 1 96.69 92 CYS A CA 1
ATOM 738 C C . CYS A 1 92 ? -3.918 9.523 -4.973 1 96.69 92 CYS A C 1
ATOM 740 O O . CYS A 1 92 ? -3.811 10.211 -5.988 1 96.69 92 CYS A O 1
ATOM 742 N N . CYS A 1 93 ? -4.602 9.883 -3.996 1 96.5 93 CYS A N 1
ATOM 743 C CA . CYS A 1 93 ? -5.211 11.195 -3.85 1 96.5 93 CYS A CA 1
ATOM 744 C C . CYS A 1 93 ? -4.508 12.008 -2.768 1 96.5 93 CYS A C 1
ATOM 746 O O . CYS A 1 93 ? -4.902 11.969 -1.601 1 96.5 93 CYS A O 1
ATOM 748 N N . TRP A 1 94 ? -3.363 12.688 -3.115 1 96 94 TRP A N 1
ATOM 749 C CA . TRP A 1 94 ? -2.492 13.391 -2.176 1 96 94 TRP A CA 1
ATOM 750 C C . TRP A 1 94 ? -1.776 14.547 -2.857 1 96 94 TRP A C 1
ATOM 752 O O . TRP A 1 94 ? -2.15 14.953 -3.959 1 96 94 TRP A O 1
ATOM 762 N N . ASP A 1 95 ? -0.943 15.266 -2.188 1 94.5 95 ASP A N 1
ATOM 763 C CA . ASP A 1 95 ? -0.133 16.344 -2.736 1 94.5 95 ASP A CA 1
ATOM 764 C C . ASP A 1 95 ? 1.155 15.805 -3.355 1 94.5 95 ASP A C 1
ATOM 766 O O . ASP A 1 95 ? 2.111 15.5 -2.641 1 94.5 95 ASP A O 1
ATOM 770 N N . GLU A 1 96 ? 1.201 15.766 -4.645 1 94.12 96 GLU A N 1
ATOM 771 C CA . GLU A 1 96 ? 2.291 15.125 -5.371 1 94.12 96 GLU A CA 1
ATOM 772 C C . GLU A 1 96 ? 3.607 15.867 -5.164 1 94.12 96 GLU A C 1
ATOM 774 O O . GLU A 1 96 ? 4.684 15.32 -5.422 1 94.12 96 GLU A O 1
ATOM 779 N N . ASP A 1 97 ? 3.551 17.094 -4.707 1 93.25 97 ASP A N 1
ATOM 780 C CA . ASP A 1 97 ? 4.773 17.859 -4.457 1 93.25 97 ASP A CA 1
ATOM 781 C C . ASP A 1 97 ? 5.398 17.469 -3.121 1 93.25 97 ASP A C 1
ATOM 783 O O . ASP A 1 97 ? 6.59 17.688 -2.9 1 93.25 97 ASP A O 1
ATOM 787 N N . CYS A 1 98 ? 4.574 16.969 -2.201 1 94.75 98 CYS A N 1
ATOM 788 C CA . CYS A 1 98 ? 5.031 16.734 -0.839 1 94.75 98 CYS A CA 1
ATOM 789 C C . CYS A 1 98 ? 5.082 15.234 -0.542 1 94.75 98 CYS A C 1
ATOM 791 O O . CYS A 1 98 ? 5.926 14.781 0.233 1 94.75 98 CYS A O 1
ATOM 793 N N . ASP A 1 99 ? 4.176 14.492 -1.163 1 97.12 99 ASP A N 1
ATOM 794 C CA . ASP A 1 99 ? 4.066 13.055 -0.934 1 97.12 99 ASP A CA 1
ATOM 795 C C . ASP A 1 99 ? 4.773 12.266 -2.035 1 97.12 99 ASP A C 1
ATOM 797 O O . ASP A 1 99 ? 4.941 12.766 -3.152 1 97.12 99 ASP A O 1
ATOM 801 N N . SER A 1 100 ? 5.27 11.141 -1.729 1 97.69 100 SER A N 1
ATOM 802 C CA . SER A 1 100 ? 5.969 10.328 -2.721 1 97.69 100 SER A CA 1
ATOM 803 C C . SER A 1 100 ? 5.871 8.844 -2.387 1 97.69 100 SER A C 1
ATOM 805 O O . SER A 1 100 ? 5.344 8.477 -1.336 1 97.69 100 SER A O 1
ATOM 807 N N . TYR A 1 101 ? 6.293 8.008 -3.34 1 98.38 101 TYR A N 1
ATOM 808 C CA . TYR A 1 101 ? 6.332 6.57 -3.094 1 98.38 101 TYR A CA 1
ATOM 809 C C . TYR A 1 101 ? 7.453 5.91 -3.891 1 98.38 101 TYR A C 1
ATOM 811 O O . TYR A 1 101 ? 7.973 6.496 -4.844 1 98.38 101 TYR A O 1
ATOM 819 N N . VAL A 1 102 ? 7.82 4.75 -3.393 1 98.56 102 VAL A N 1
ATOM 820 C CA . VAL A 1 102 ? 8.742 3.844 -4.066 1 98.56 102 VAL A CA 1
ATOM 821 C C . VAL A 1 102 ? 8.039 2.521 -4.375 1 98.56 102 VAL A C 1
ATOM 823 O O . VAL A 1 102 ? 7.293 2.002 -3.545 1 98.56 102 VAL A O 1
ATOM 826 N N . HIS A 1 103 ? 8.266 2.057 -5.586 1 98.44 103 HIS A N 1
ATOM 827 C CA . HIS A 1 103 ? 7.719 0.78 -6.035 1 98.44 103 HIS A CA 1
ATOM 828 C C . HIS A 1 103 ? 8.812 -0.114 -6.605 1 98.44 103 HIS A C 1
ATOM 830 O O . HIS A 1 103 ? 9.352 0.16 -7.684 1 98.44 103 HIS A O 1
ATOM 836 N N . GLN A 1 104 ? 9.102 -1.223 -5.93 1 97.75 104 GLN A N 1
ATOM 837 C CA . GLN A 1 104 ? 10.164 -2.125 -6.355 1 97.75 104 GLN A CA 1
ATOM 838 C C . GLN A 1 104 ? 9.656 -3.559 -6.477 1 97.75 104 GLN A C 1
ATOM 840 O O . GLN A 1 104 ? 8.867 -4.012 -5.645 1 97.75 104 GLN A O 1
ATOM 845 N N . ARG A 1 105 ? 10.117 -4.207 -7.539 1 95.56 105 ARG A N 1
ATOM 846 C CA . ARG A 1 105 ? 9.852 -5.633 -7.727 1 95.56 105 ARG A CA 1
ATOM 847 C C . ARG A 1 105 ? 11.156 -6.43 -7.75 1 95.56 105 ARG A C 1
ATOM 849 O O . ARG A 1 105 ? 12.195 -5.922 -8.164 1 95.56 105 ARG A O 1
ATOM 856 N N . PHE A 1 106 ? 11.008 -7.637 -7.266 1 95.94 106 PHE A N 1
ATOM 857 C CA . PHE A 1 106 ? 12.117 -8.578 -7.273 1 95.94 106 PHE A CA 1
ATOM 858 C C . PHE A 1 106 ? 11.641 -9.977 -7.617 1 95.94 106 PHE A C 1
ATOM 860 O O . PHE A 1 106 ? 10.688 -10.477 -7.027 1 95.94 106 PHE A O 1
ATOM 867 N N . VAL A 1 107 ? 12.312 -10.523 -8.617 1 93 107 VAL A N 1
ATOM 868 C CA . VAL A 1 107 ? 11.938 -11.883 -9.023 1 93 107 VAL A CA 1
ATOM 869 C C . VAL A 1 107 ? 13.156 -12.797 -8.938 1 93 107 VAL A C 1
ATOM 871 O O . VAL A 1 107 ? 14.25 -12.43 -9.383 1 93 107 VAL A O 1
ATOM 874 N N . THR A 1 108 ? 12.93 -13.938 -8.305 1 92.69 108 THR A N 1
ATOM 875 C CA . THR A 1 108 ? 13.961 -14.961 -8.242 1 92.69 108 THR A CA 1
ATOM 876 C C . THR A 1 108 ? 13.336 -16.344 -8.133 1 92.69 108 THR A C 1
ATOM 878 O O . THR A 1 108 ? 12.461 -16.578 -7.293 1 92.69 108 THR A O 1
ATOM 881 N N . GLY A 1 109 ? 13.828 -17.219 -9.047 1 90.94 109 GLY A N 1
ATOM 882 C CA . GLY A 1 109 ? 13.219 -18.531 -9.039 1 90.94 109 GLY A CA 1
ATOM 883 C C . GLY A 1 109 ? 11.711 -18.484 -9.211 1 90.94 109 GLY A C 1
ATOM 884 O O . GLY A 1 109 ? 11.203 -17.844 -10.141 1 90.94 109 GLY A O 1
ATOM 885 N N . SER A 1 110 ? 10.953 -19.141 -8.234 1 88.38 110 SER A N 1
ATOM 886 C CA . SER A 1 110 ? 9.492 -19.156 -8.289 1 88.38 110 SER A CA 1
ATOM 887 C C . SER A 1 110 ? 8.898 -18.062 -7.418 1 88.38 110 SER A C 1
ATOM 889 O O . SER A 1 110 ? 7.703 -18.078 -7.113 1 88.38 110 SER A O 1
ATOM 891 N N . ILE A 1 111 ? 9.766 -17.109 -7 1 91.5 111 ILE A N 1
ATOM 892 C CA . ILE A 1 111 ? 9.32 -16.094 -6.047 1 91.5 111 ILE A CA 1
ATOM 893 C C . ILE A 1 111 ? 9.102 -14.766 -6.77 1 91.5 111 ILE A C 1
ATOM 895 O O . ILE A 1 111 ? 9.945 -14.336 -7.566 1 91.5 111 ILE A O 1
ATOM 899 N N . TRP A 1 112 ? 8.008 -14.203 -6.527 1 92.94 112 TRP A N 1
ATOM 900 C CA . TRP A 1 112 ? 7.703 -12.828 -6.91 1 92.94 112 TRP A CA 1
ATOM 901 C C . TRP A 1 112 ? 7.504 -11.953 -5.676 1 92.94 112 TRP A C 1
ATOM 903 O O . TRP A 1 112 ? 6.68 -12.258 -4.812 1 92.94 112 TRP A O 1
ATOM 913 N N . CYS A 1 113 ? 8.281 -10.891 -5.66 1 95.69 113 CYS A N 1
ATOM 914 C CA . CYS A 1 113 ? 8.18 -9.984 -4.523 1 95.69 113 CYS A CA 1
ATOM 915 C C . CYS A 1 113 ? 7.945 -8.555 -4.984 1 95.69 113 CYS A C 1
ATOM 917 O O . CYS A 1 113 ? 8.539 -8.109 -5.973 1 95.69 113 CYS A O 1
ATOM 919 N N . GLU A 1 114 ? 7.113 -7.91 -4.293 1 96.75 114 GLU A N 1
ATOM 920 C CA . GLU A 1 114 ? 6.844 -6.5 -4.555 1 96.75 114 GLU A CA 1
ATOM 921 C C . GLU A 1 114 ? 6.836 -5.688 -3.262 1 96.75 114 GLU A C 1
ATOM 923 O O . GLU A 1 114 ? 6.293 -6.133 -2.248 1 96.75 114 GLU A O 1
ATOM 928 N N . VAL A 1 115 ? 7.449 -4.551 -3.328 1 98.69 115 VAL A N 1
ATOM 929 C CA . VAL A 1 115 ? 7.492 -3.654 -2.178 1 98.69 115 VAL A CA 1
ATOM 930 C C . VAL A 1 115 ? 7.004 -2.268 -2.586 1 98.69 115 VAL A C 1
ATOM 932 O O . VAL A 1 115 ? 7.422 -1.732 -3.615 1 98.69 115 VAL A O 1
ATOM 935 N N . LEU A 1 116 ? 6.148 -1.756 -1.812 1 98.81 116 LEU A N 1
ATOM 936 C CA . LEU A 1 116 ? 5.715 -0.368 -1.92 1 98.81 116 LEU A CA 1
ATOM 937 C C . LEU A 1 116 ? 6.023 0.401 -0.64 1 98.81 116 LEU A C 1
ATOM 939 O O . LEU A 1 116 ? 5.754 -0.085 0.461 1 98.81 116 LEU A O 1
ATOM 943 N N . VAL A 1 117 ? 6.598 1.536 -0.783 1 98.88 117 VAL A N 1
ATOM 944 C CA . VAL A 1 117 ? 6.836 2.461 0.32 1 98.88 117 VAL A CA 1
ATOM 945 C C . VAL A 1 117 ? 6.164 3.799 0.029 1 98.88 117 VAL A C 1
ATOM 947 O O . VAL A 1 117 ? 6.375 4.391 -1.032 1 98.88 117 VAL A O 1
ATOM 950 N N . PHE A 1 118 ? 5.379 4.27 0.938 1 98.75 118 PHE A N 1
ATOM 951 C CA . PHE A 1 118 ? 4.762 5.586 0.812 1 98.75 118 PHE A CA 1
ATOM 952 C C . PHE A 1 118 ? 5.277 6.531 1.893 1 98.75 118 PHE A C 1
ATOM 954 O O . PHE A 1 118 ? 5.398 6.141 3.057 1 98.75 118 PHE A O 1
ATOM 961 N N . ALA A 1 119 ? 5.598 7.68 1.513 1 98.5 119 ALA A N 1
ATOM 962 C CA . ALA A 1 119 ? 5.918 8.789 2.406 1 98.5 119 ALA A CA 1
ATOM 963 C C . ALA A 1 119 ? 4.914 9.93 2.246 1 98.5 119 ALA A C 1
ATOM 965 O O . ALA A 1 119 ? 4.855 10.57 1.193 1 98.5 119 ALA A O 1
ATOM 966 N N . ILE A 1 120 ? 4.137 10.18 3.283 1 97.88 120 ILE A N 1
ATOM 967 C CA . ILE A 1 120 ? 3.029 11.125 3.219 1 97.88 120 ILE A CA 1
ATOM 968 C C . ILE A 1 120 ? 3.303 12.305 4.145 1 97.88 120 ILE A C 1
ATOM 970 O O . ILE A 1 120 ? 3.355 12.148 5.367 1 97.88 120 ILE A O 1
ATOM 974 N N . PHE A 1 121 ? 3.396 13.516 3.531 1 96.31 121 PHE A N 1
ATOM 975 C CA . PHE A 1 121 ? 3.658 14.727 4.305 1 96.31 121 PHE A CA 1
ATOM 976 C C . PHE A 1 121 ? 2.391 15.203 5.008 1 96.31 121 PHE A C 1
ATOM 978 O O . PHE A 1 121 ? 1.332 15.305 4.387 1 96.31 121 PHE A O 1
ATOM 985 N N . HIS A 1 122 ? 2.521 15.367 6.297 1 91.06 122 HIS A N 1
ATOM 986 C CA . HIS A 1 122 ? 1.355 15.891 7.004 1 91.06 122 HIS A CA 1
ATOM 987 C C . HIS A 1 122 ? 1.597 17.312 7.492 1 91.06 122 HIS A C 1
ATOM 989 O O . HIS A 1 122 ? 2.656 17.609 8.047 1 91.06 122 HIS A O 1
ATOM 995 N N . TYR A 1 123 ? 0.689 18.156 7.145 1 82.5 123 TYR A N 1
ATOM 996 C CA . TYR A 1 123 ? 0.802 19.609 7.309 1 82.5 123 TYR A CA 1
ATOM 997 C C . TYR A 1 123 ? 0.644 20 8.773 1 82.5 123 TYR A C 1
ATOM 999 O O . TYR A 1 123 ? -0.055 19.328 9.531 1 82.5 123 TYR A O 1
ATOM 1007 N N . MET B 1 1 ? 1.033 36.25 35.625 1 31.12 1 MET B N 1
ATOM 1008 C CA . MET B 1 1 ? 1.73 35.781 34.438 1 31.12 1 MET B CA 1
ATOM 1009 C C . MET B 1 1 ? 1.013 34.594 33.812 1 31.12 1 MET B C 1
ATOM 1011 O O . MET B 1 1 ? 0.962 33.5 34.406 1 31.12 1 MET B O 1
ATOM 1015 N N . ASP B 1 2 ? -0.147 34.719 33.188 1 33.69 2 ASP B N 1
ATOM 1016 C CA . ASP B 1 2 ? -1.088 33.75 32.625 1 33.69 2 ASP B CA 1
ATOM 1017 C C . ASP B 1 2 ? -0.382 32.781 31.672 1 33.69 2 ASP B C 1
ATOM 1019 O O . ASP B 1 2 ? 0.271 33.188 30.719 1 33.69 2 ASP B O 1
ATOM 1023 N N . ASP B 1 3 ? 0.281 31.812 32.219 1 35.91 3 ASP B N 1
ATOM 1024 C CA . ASP B 1 3 ? 0.892 30.734 31.422 1 35.91 3 ASP B CA 1
ATOM 1025 C C . ASP B 1 3 ? -0 30.328 30.25 1 35.91 3 ASP B C 1
ATOM 1027 O O . ASP B 1 3 ? -1.106 29.812 30.453 1 35.91 3 ASP B O 1
ATOM 1031 N N . ALA B 1 4 ? -0.181 31.219 29.328 1 36.97 4 ALA B N 1
ATOM 1032 C CA . ALA B 1 4 ? -0.831 30.875 28.062 1 36.97 4 ALA B CA 1
ATOM 1033 C C . ALA B 1 4 ? -0.477 29.453 27.641 1 36.97 4 ALA B C 1
ATOM 1035 O O . ALA B 1 4 ? 0.682 29.156 27.344 1 36.97 4 ALA B O 1
ATOM 1036 N N . ASN B 1 5 ? -0.816 28.375 28.359 1 38.09 5 ASN B N 1
ATOM 1037 C CA . ASN B 1 5 ? -0.792 26.984 27.922 1 38.09 5 ASN B CA 1
ATOM 1038 C C . ASN B 1 5 ? -1.017 26.875 26.422 1 38.09 5 ASN B C 1
ATOM 1040 O O . ASN B 1 5 ? -2.123 27.109 25.922 1 38.09 5 ASN B O 1
ATOM 1044 N N . ASP B 1 6 ? -0.262 27.438 25.594 1 40.62 6 ASP B N 1
ATOM 1045 C CA . ASP B 1 6 ? -0.174 27.234 24.156 1 40.62 6 ASP B CA 1
ATOM 1046 C C . ASP B 1 6 ? -0.616 25.828 23.781 1 40.62 6 ASP B C 1
ATOM 1048 O O . ASP B 1 6 ? 0.197 24.891 23.766 1 40.62 6 ASP B O 1
ATOM 1052 N N . ARG B 1 7 ? -1.597 25.234 24.281 1 40.19 7 ARG B N 1
ATOM 1053 C CA . ARG B 1 7 ? -2.195 23.938 23.938 1 40.19 7 ARG B CA 1
ATOM 1054 C C . ARG B 1 7 ? -2.119 23.688 22.438 1 40.19 7 ARG B C 1
ATOM 1056 O O . ARG B 1 7 ? -2.668 24.453 21.641 1 40.19 7 ARG B O 1
ATOM 1063 N N . ASN B 1 8 ? -1.031 23.359 21.828 1 47 8 ASN B N 1
ATOM 1064 C CA . ASN B 1 8 ? -0.803 22.891 20.469 1 47 8 ASN B CA 1
ATOM 1065 C C . ASN B 1 8 ? -2.002 22.125 19.938 1 47 8 ASN B C 1
ATOM 1067 O O . ASN B 1 8 ? -2.273 21 20.391 1 47 8 ASN B O 1
ATOM 1071 N N . PHE B 1 9 ? -3.125 22.594 19.797 1 51.5 9 PHE B N 1
ATOM 1072 C CA . PHE B 1 9 ? -4.383 22.094 19.25 1 51.5 9 PHE B CA 1
ATOM 1073 C C . PHE B 1 9 ? -4.133 21.094 18.125 1 51.5 9 PHE B C 1
ATOM 1075 O O . PHE B 1 9 ? -3.598 21.453 17.078 1 51.5 9 PHE B O 1
ATOM 1082 N N . VAL B 1 10 ? -3.678 19.844 18.391 1 62.34 10 VAL B N 1
ATOM 1083 C CA . VAL B 1 10 ? -3.537 18.812 17.359 1 62.34 10 VAL B CA 1
ATOM 1084 C C . VAL B 1 10 ? -4.879 18.578 16.672 1 62.34 10 VAL B C 1
ATOM 1086 O O . VAL B 1 10 ? -5.867 18.234 17.328 1 62.34 10 VAL B O 1
ATOM 1089 N N . LEU B 1 11 ? -5.031 19.109 15.523 1 79.19 11 LEU B N 1
ATOM 1090 C CA . LEU B 1 11 ? -6.215 18.875 14.703 1 79.19 11 LEU B CA 1
ATOM 1091 C C . LEU B 1 11 ? -6.488 17.391 14.547 1 79.19 11 LEU B C 1
ATOM 1093 O O . LEU B 1 11 ? -5.574 16.609 14.25 1 79.19 11 LEU B O 1
ATOM 1097 N N . ARG B 1 12 ? -7.523 16.906 15.211 1 86.06 12 ARG B N 1
ATOM 1098 C CA . ARG B 1 12 ? -8.008 15.539 15.055 1 86.06 12 ARG B CA 1
ATOM 1099 C C . ARG B 1 12 ? -9.383 15.516 14.406 1 86.06 12 ARG B C 1
ATOM 1101 O O . ARG B 1 12 ? -10.133 16.484 14.492 1 86.06 12 ARG B O 1
ATOM 1108 N N . PRO B 1 13 ? -9.625 14.414 13.664 1 89.06 13 PRO B N 1
ATOM 1109 C CA . PRO B 1 13 ? -10.969 14.344 13.086 1 89.06 13 PRO B CA 1
ATOM 1110 C C . PRO B 1 13 ? -12.062 14.195 14.141 1 89.06 13 PRO B C 1
ATOM 1112 O O . PRO B 1 13 ? -11.883 13.461 15.117 1 89.06 13 PRO B O 1
ATOM 1115 N N . THR B 1 14 ? -13.125 14.883 13.945 1 88.81 14 THR B N 1
ATOM 1116 C CA . THR B 1 14 ? -14.312 14.648 14.758 1 88.81 14 THR B CA 1
ATOM 1117 C C . THR B 1 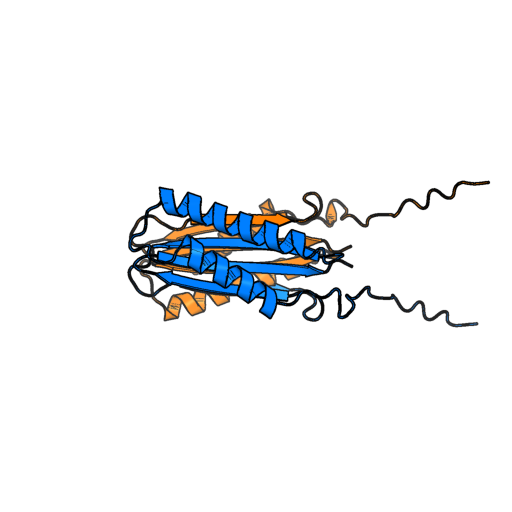14 ? -14.945 13.305 14.414 1 88.81 14 THR B C 1
ATOM 1119 O O . THR B 1 14 ? -14.641 12.711 13.375 1 88.81 14 THR B O 1
ATOM 1122 N N . PRO B 1 15 ? -15.797 12.789 15.227 1 88.5 15 PRO B N 1
ATOM 1123 C CA . PRO B 1 15 ? -16.422 11.492 14.938 1 88.5 15 PRO B CA 1
ATOM 1124 C C . PRO B 1 15 ? -17.062 11.445 13.547 1 88.5 15 PRO B C 1
ATOM 1126 O O . PRO B 1 15 ? -16.969 10.43 12.852 1 88.5 15 PRO B O 1
ATOM 1129 N N . GLY B 1 16 ? -17.656 12.477 13.094 1 90.06 16 GLY B N 1
ATOM 1130 C CA . GLY B 1 16 ? -18.297 12.547 11.789 1 90.06 16 GLY B CA 1
ATOM 1131 C C . GLY B 1 16 ? -17.312 12.711 10.656 1 90.06 16 GLY B C 1
ATOM 1132 O O . GLY B 1 16 ? -17.656 12.523 9.484 1 90.06 16 GLY B O 1
ATOM 1133 N N . GLN B 1 17 ? -16.109 12.969 10.969 1 91.69 17 GLN B N 1
ATOM 1134 C CA . GLN B 1 17 ? -15.086 13.234 9.969 1 91.69 17 GLN B CA 1
ATOM 1135 C C . GLN B 1 17 ? -14.078 12.094 9.898 1 91.69 17 GLN B C 1
ATOM 1137 O O . GLN B 1 17 ? -13.094 12.18 9.164 1 91.69 17 GLN B O 1
ATOM 1142 N N . LYS B 1 18 ? -14.398 11.102 10.617 1 94.44 18 LYS B N 1
ATOM 1143 C CA . LYS B 1 18 ? -13.438 10.008 10.703 1 94.44 18 LYS B CA 1
ATOM 1144 C C . LYS B 1 18 ? -13.664 8.984 9.586 1 94.44 18 LYS B C 1
ATOM 1146 O O . LYS B 1 18 ? -14.812 8.664 9.258 1 94.44 18 LYS B O 1
ATOM 1151 N N . PHE B 1 19 ? -12.625 8.531 9.086 1 97.38 19 PHE B N 1
ATOM 1152 C CA . PHE B 1 19 ? -12.672 7.398 8.172 1 97.38 19 PHE B CA 1
ATOM 1153 C C . PHE B 1 19 ? -13.211 6.16 8.875 1 97.38 19 PHE B C 1
ATOM 1155 O O . PHE B 1 19 ? -12.758 5.812 9.969 1 97.38 19 PHE B O 1
ATOM 1162 N N . ARG B 1 20 ? -14.172 5.473 8.258 1 96.81 20 ARG B N 1
ATOM 1163 C CA . ARG B 1 20 ? -14.797 4.281 8.828 1 96.81 20 ARG B CA 1
ATOM 1164 C C . ARG B 1 20 ? -14.406 3.033 8.039 1 96.81 20 ARG B C 1
ATOM 1166 O O . ARG B 1 20 ? -15.055 2.689 7.051 1 96.81 20 ARG B O 1
ATOM 1173 N N . PRO B 1 21 ? -13.484 2.205 8.523 1 97.81 21 PRO B N 1
ATOM 1174 C CA . PRO B 1 21 ? -12.961 1.065 7.766 1 97.81 21 PRO B CA 1
ATOM 1175 C C . PRO B 1 21 ? -14.039 0.036 7.43 1 97.81 21 PRO B C 1
ATOM 1177 O O . PRO B 1 21 ? -14.008 -0.555 6.348 1 97.81 21 PRO B O 1
ATOM 1180 N N . LYS B 1 22 ? -14.961 -0.201 8.328 1 97.44 22 LYS B N 1
ATOM 1181 C CA . LYS B 1 22 ? -15.992 -1.207 8.094 1 97.44 22 LYS B CA 1
ATOM 1182 C C . LYS B 1 22 ? -16.844 -0.848 6.875 1 97.44 22 LYS B C 1
ATOM 1184 O O . LYS B 1 22 ? -17.125 -1.701 6.031 1 97.44 22 LYS B O 1
ATOM 1189 N N . ALA B 1 23 ? -17.266 0.39 6.832 1 97.12 23 ALA B N 1
ATOM 1190 C CA . ALA B 1 23 ? -18.078 0.848 5.703 1 97.12 23 ALA B CA 1
ATOM 1191 C C . ALA B 1 23 ? -17.297 0.741 4.395 1 97.12 23 ALA B C 1
ATOM 1193 O O . ALA B 1 23 ? -17.828 0.253 3.393 1 97.12 23 ALA B O 1
ATOM 1194 N N . VAL B 1 24 ? -16.062 1.185 4.383 1 98.25 24 VAL B N 1
ATOM 1195 C CA . VAL B 1 24 ? -15.234 1.153 3.184 1 98.25 24 VAL B CA 1
ATOM 1196 C C . VAL B 1 24 ? -14.953 -0.295 2.781 1 98.25 24 VAL B C 1
ATOM 1198 O O . VAL B 1 24 ? -14.938 -0.623 1.594 1 98.25 24 VAL B O 1
ATOM 1201 N N . ASN B 1 25 ? -14.766 -1.1 3.785 1 98.56 25 ASN B N 1
ATOM 1202 C CA . ASN B 1 25 ? -14.586 -2.523 3.52 1 98.56 25 ASN B CA 1
ATOM 1203 C C . ASN B 1 25 ? -15.766 -3.107 2.754 1 98.56 25 ASN B C 1
ATOM 1205 O O . ASN B 1 25 ? -15.586 -3.918 1.846 1 98.56 25 ASN B O 1
ATOM 1209 N N . GLY B 1 26 ? -16.969 -2.756 3.146 1 98.5 26 GLY B N 1
ATOM 1210 C CA . GLY B 1 26 ? -18.141 -3.191 2.424 1 98.5 26 GLY B CA 1
ATOM 1211 C C . GLY B 1 26 ? -18.141 -2.77 0.968 1 98.5 26 GLY B C 1
ATOM 1212 O O . GLY B 1 26 ? -18.484 -3.559 0.086 1 98.5 26 GLY B O 1
ATOM 1213 N N . VAL B 1 27 ? -17.75 -1.557 0.729 1 98.44 27 VAL B N 1
ATOM 1214 C CA . VAL B 1 27 ? -17.672 -1.015 -0.624 1 98.44 27 VAL B CA 1
ATOM 1215 C C . VAL B 1 27 ? -16.656 -1.812 -1.443 1 98.44 27 VAL B C 1
ATOM 1217 O O . VAL B 1 27 ? -16.938 -2.201 -2.58 1 98.44 27 VAL B O 1
ATOM 1220 N N . VAL B 1 28 ? -15.453 -2.094 -0.886 1 98.81 28 VAL B N 1
ATOM 1221 C CA . VAL B 1 28 ? -14.391 -2.82 -1.572 1 98.81 28 VAL B CA 1
ATOM 1222 C C . VAL B 1 28 ? -14.859 -4.234 -1.905 1 98.81 28 VAL B C 1
ATOM 1224 O O . VAL B 1 28 ? -14.68 -4.707 -3.031 1 98.81 28 VAL B O 1
ATOM 1227 N N . GLN B 1 29 ? -15.508 -4.801 -0.946 1 98.56 29 GLN B N 1
ATOM 1228 C CA . GLN B 1 29 ? -16.016 -6.156 -1.146 1 98.56 29 GLN B CA 1
ATOM 1229 C C . GLN B 1 29 ? -17.031 -6.199 -2.287 1 98.56 29 GLN B C 1
ATOM 1231 O O . GLN B 1 29 ? -17 -7.113 -3.115 1 98.56 29 GLN B O 1
ATOM 1236 N N . GLU B 1 30 ? -17.906 -5.27 -2.291 1 98.62 30 GLU B N 1
ATOM 1237 C CA . GLU B 1 30 ? -18.922 -5.195 -3.344 1 98.62 30 GLU B CA 1
ATOM 1238 C C . GLU B 1 30 ? -18.266 -5.055 -4.719 1 98.62 30 GLU B C 1
ATOM 1240 O O . GLU B 1 30 ? -18.656 -5.742 -5.668 1 98.62 30 GLU B O 1
ATOM 1245 N N . ILE B 1 31 ? -17.312 -4.184 -4.832 1 98.75 31 ILE B N 1
ATOM 1246 C CA . ILE B 1 31 ? -16.641 -3.93 -6.098 1 98.75 31 ILE B CA 1
ATOM 1247 C C . ILE B 1 31 ? -15.883 -5.184 -6.539 1 98.75 31 ILE B C 1
ATOM 1249 O O . ILE B 1 31 ? -15.93 -5.562 -7.711 1 98.75 31 ILE B O 1
ATOM 1253 N N . LEU B 1 32 ? -15.172 -5.875 -5.633 1 98.69 32 LEU B N 1
ATOM 1254 C CA . LEU B 1 32 ? -14.445 -7.098 -5.953 1 98.69 32 LEU B CA 1
ATOM 1255 C C . LEU B 1 32 ? -15.391 -8.188 -6.434 1 98.69 32 LEU B C 1
ATOM 1257 O O . LEU B 1 32 ? -15.109 -8.875 -7.414 1 98.69 32 LEU B O 1
ATOM 1261 N N . HIS B 1 33 ? -16.453 -8.289 -5.73 1 98.19 33 HIS B N 1
ATOM 1262 C CA . HIS B 1 33 ? -17.438 -9.297 -6.133 1 98.19 33 HIS B CA 1
ATOM 1263 C C . HIS B 1 33 ? -17.969 -9.008 -7.527 1 98.19 33 HIS B C 1
ATOM 1265 O O . HIS B 1 33 ? -18.094 -9.922 -8.352 1 98.19 33 HIS B O 1
ATOM 1271 N N . GLU B 1 34 ? -18.312 -7.801 -7.781 1 98.25 34 GLU B N 1
ATOM 1272 C CA . GLU B 1 34 ? -18.859 -7.395 -9.07 1 98.25 34 GLU B CA 1
ATOM 1273 C C . GLU B 1 34 ? -17.859 -7.648 -10.203 1 98.25 34 GLU B C 1
ATOM 1275 O O . GLU B 1 34 ? -18.234 -8.125 -11.273 1 98.25 34 GLU B O 1
ATOM 1280 N N . LYS B 1 35 ? -16.609 -7.367 -10.023 1 98.25 35 LYS B N 1
ATOM 1281 C CA . LYS B 1 35 ? -15.633 -7.344 -11.102 1 98.25 35 LYS B CA 1
ATOM 1282 C C . LYS B 1 35 ? -14.969 -8.703 -11.281 1 98.25 35 LYS B C 1
ATOM 1284 O O . LYS B 1 35 ? -14.562 -9.062 -12.391 1 98.25 35 LYS B O 1
ATOM 1289 N N . LEU B 1 36 ? -14.898 -9.531 -10.203 1 97.31 36 LEU B N 1
ATOM 1290 C CA . LEU B 1 36 ? -14.039 -10.711 -10.281 1 97.31 36 LEU B CA 1
ATOM 1291 C C . LEU B 1 36 ? -14.859 -11.992 -10.164 1 97.31 36 LEU B C 1
ATOM 1293 O O . LEU B 1 36 ? -14.383 -13.07 -10.516 1 97.31 36 LEU B O 1
ATOM 1297 N N . ASN B 1 37 ? -16.031 -11.812 -9.617 1 94.06 37 ASN B N 1
ATOM 1298 C CA . ASN B 1 37 ? -16.797 -13.031 -9.359 1 94.06 37 ASN B CA 1
ATOM 1299 C C . ASN B 1 37 ? -17.016 -13.836 -10.641 1 94.06 37 ASN B C 1
ATOM 1301 O O . ASN B 1 37 ? -17.406 -13.281 -11.672 1 94.06 37 ASN B O 1
ATOM 1305 N N . GLY B 1 38 ? -16.703 -15.07 -10.625 1 89.81 38 GLY B N 1
ATOM 1306 C CA . GLY B 1 38 ? -16.984 -15.961 -11.742 1 89.81 38 GLY B CA 1
ATOM 1307 C C . GLY B 1 38 ? -15.812 -16.094 -12.703 1 89.81 38 GLY B C 1
ATOM 1308 O O . GLY B 1 38 ? -15.859 -16.906 -13.641 1 89.81 38 GLY B O 1
ATOM 1309 N N . LEU B 1 39 ? -14.773 -15.25 -12.539 1 91.38 39 LEU B N 1
ATOM 1310 C CA . LEU B 1 39 ? -13.578 -15.438 -13.352 1 91.38 39 LEU B CA 1
ATOM 1311 C C . LEU B 1 39 ? -12.836 -16.703 -12.945 1 91.38 39 LEU B C 1
ATOM 1313 O O . LEU B 1 39 ? -12.547 -16.906 -11.766 1 91.38 39 LEU B O 1
ATOM 1317 N N . GLU B 1 40 ? -12.594 -17.453 -13.906 1 90.44 40 GLU B N 1
ATOM 1318 C CA . GLU B 1 40 ? -12.031 -18.766 -13.57 1 90.44 40 GLU B CA 1
ATOM 1319 C C . GLU B 1 40 ? -10.523 -18.797 -13.836 1 90.44 40 GLU B C 1
ATOM 1321 O O . GLU B 1 40 ? -9.789 -19.516 -13.164 1 90.44 40 GLU B O 1
ATOM 1326 N N . HIS B 1 41 ? -10.18 -17.984 -14.875 1 90.38 41 HIS B N 1
ATOM 1327 C CA . HIS B 1 41 ? -8.789 -18.094 -15.297 1 90.38 41 HIS B CA 1
ATOM 1328 C C . HIS B 1 41 ? -8.102 -16.734 -15.328 1 90.38 41 HIS B C 1
ATOM 1330 O O . HIS B 1 41 ? -8.703 -15.742 -15.734 1 90.38 41 HIS B O 1
ATOM 1336 N N . TYR B 1 42 ? -6.836 -16.828 -14.961 1 91.06 42 TYR B N 1
ATOM 1337 C CA . TYR B 1 42 ? -6.008 -15.625 -15.008 1 91.06 42 TYR B CA 1
ATOM 1338 C C . TYR B 1 42 ? -5.566 -15.32 -16.438 1 91.06 42 TYR B C 1
ATOM 1340 O O . TYR B 1 42 ? -5.188 -16.219 -17.188 1 91.06 42 TYR B O 1
ATOM 1348 N N . SER B 1 43 ? -5.695 -14.07 -16.828 1 90.12 43 SER B N 1
ATOM 1349 C CA . SER B 1 43 ? -5.09 -13.516 -18.047 1 90.12 43 SER B CA 1
ATOM 1350 C C . SER B 1 43 ? -4.422 -12.172 -17.766 1 90.12 43 SER B C 1
ATOM 1352 O O . SER B 1 43 ? -5.016 -11.305 -17.125 1 90.12 43 SER B O 1
ATOM 1354 N N . MET B 1 44 ? -3.256 -12.008 -18.234 1 87.81 44 MET B N 1
ATOM 1355 C CA . MET B 1 44 ? -2.49 -10.797 -17.953 1 87.81 44 MET B CA 1
ATOM 1356 C C . MET B 1 44 ? -3.225 -9.562 -18.453 1 87.81 44 MET B C 1
ATOM 1358 O O . MET B 1 44 ? -3.342 -8.57 -17.719 1 87.81 44 MET B O 1
ATOM 1362 N N . GLU B 1 45 ? -3.666 -9.625 -19.641 1 91.38 45 GLU B N 1
ATOM 1363 C CA . GLU B 1 45 ? -4.344 -8.477 -20.219 1 91.38 45 GLU B CA 1
ATOM 1364 C C . GLU B 1 45 ? -5.602 -8.117 -19.438 1 91.38 45 GLU B C 1
ATOM 1366 O O . GLU B 1 45 ? -5.805 -6.949 -19.094 1 91.38 45 GLU B O 1
ATOM 1371 N N . GLU B 1 46 ? -6.406 -9.078 -19.156 1 94.12 46 GLU B N 1
ATOM 1372 C CA . GLU B 1 46 ? -7.637 -8.844 -18.406 1 94.12 46 GLU B CA 1
ATOM 1373 C C . GLU B 1 46 ? -7.336 -8.367 -16.984 1 94.12 46 GLU B C 1
ATOM 1375 O O . GLU B 1 46 ? -8.008 -7.48 -16.453 1 94.12 46 GLU B O 1
ATOM 1380 N N . SER B 1 47 ? -6.328 -8.93 -16.438 1 94.19 47 SER B N 1
ATOM 1381 C CA . SER B 1 47 ? -5.984 -8.586 -15.07 1 94.19 47 SER B CA 1
ATOM 1382 C C . SER B 1 47 ? -5.473 -7.152 -14.961 1 94.19 47 SER B C 1
ATOM 1384 O O . SER B 1 47 ? -5.742 -6.461 -13.977 1 94.19 47 SER B O 1
ATOM 1386 N N . GLU B 1 48 ? -4.738 -6.773 -15.961 1 95.19 48 GLU B N 1
ATOM 1387 C CA . GLU B 1 48 ? -4.266 -5.391 -15.977 1 95.19 48 GLU B CA 1
ATOM 1388 C C . GLU B 1 48 ? -5.438 -4.41 -16.016 1 95.19 48 GLU B C 1
ATOM 1390 O O . GLU B 1 48 ? -5.453 -3.428 -15.266 1 95.19 48 GLU B O 1
ATOM 1395 N N . LYS B 1 49 ? -6.336 -4.715 -16.844 1 97.5 49 LYS B N 1
ATOM 1396 C CA . LYS B 1 49 ? -7.52 -3.869 -16.969 1 97.5 49 LYS B CA 1
ATOM 1397 C C . LYS B 1 49 ? -8.32 -3.863 -15.664 1 97.5 49 LYS B C 1
ATOM 1399 O O . LYS B 1 49 ? -8.688 -2.801 -15.156 1 97.5 49 LYS B O 1
ATOM 1404 N N . LEU B 1 50 ? -8.516 -5.027 -15.109 1 98 50 LEU B N 1
ATOM 1405 C CA . LEU B 1 50 ? -9.336 -5.176 -13.906 1 98 50 LEU B CA 1
ATOM 1406 C C . LEU B 1 50 ? -8.68 -4.496 -12.711 1 98 50 LEU B C 1
ATOM 1408 O O . LEU B 1 50 ? -9.352 -3.848 -11.914 1 98 50 LEU B O 1
ATOM 1412 N N . THR B 1 51 ? -7.371 -4.695 -12.594 1 98.19 51 THR B N 1
ATOM 1413 C CA . THR B 1 51 ? -6.652 -4.09 -11.477 1 98.19 51 THR B CA 1
ATOM 1414 C C . THR B 1 51 ? -6.82 -2.572 -11.484 1 98.19 51 THR B C 1
ATOM 1416 O O . THR B 1 51 ? -7.113 -1.97 -10.453 1 98.19 51 THR B O 1
ATOM 1419 N N . ASN B 1 52 ? -6.715 -1.99 -12.641 1 98.44 52 ASN B N 1
ATOM 1420 C CA . ASN B 1 52 ? -6.887 -0.548 -12.781 1 98.44 52 ASN B CA 1
ATOM 1421 C C . ASN B 1 52 ? -8.328 -0.126 -12.523 1 98.44 52 ASN B C 1
ATOM 1423 O O . ASN B 1 52 ? -8.578 0.819 -11.773 1 98.44 52 ASN B O 1
ATOM 1427 N N . GLU B 1 53 ? -9.219 -0.805 -13.07 1 98.69 53 GLU B N 1
ATOM 1428 C CA . GLU B 1 53 ? -10.633 -0.477 -12.938 1 98.69 53 GLU B CA 1
ATOM 1429 C C . GLU B 1 53 ? -11.07 -0.542 -11.477 1 98.69 53 GLU B C 1
ATOM 1431 O O . GLU B 1 53 ? -11.758 0.362 -10.984 1 98.69 53 GLU B O 1
ATOM 1436 N N . ILE B 1 54 ? -10.656 -1.578 -10.812 1 98.81 54 ILE B N 1
ATOM 1437 C CA . ILE B 1 54 ? -11.016 -1.76 -9.406 1 98.81 54 ILE B CA 1
ATOM 1438 C C . ILE B 1 54 ? -10.445 -0.608 -8.578 1 98.81 54 ILE B C 1
ATOM 1440 O O . ILE B 1 54 ? -11.156 -0.014 -7.762 1 98.81 54 ILE B O 1
ATOM 1444 N N . SER B 1 55 ? -9.266 -0.268 -8.812 1 98.81 55 SER B N 1
ATOM 1445 C CA . SER B 1 55 ? -8.625 0.797 -8.047 1 98.81 55 SER B CA 1
ATOM 1446 C C . SER B 1 55 ? -9.305 2.139 -8.289 1 98.81 55 SER B C 1
ATOM 1448 O O . SER B 1 55 ? -9.523 2.912 -7.355 1 98.81 55 SER B O 1
ATOM 1450 N N . VAL B 1 56 ? -9.633 2.383 -9.508 1 98.75 56 VAL B N 1
ATOM 1451 C CA . VAL B 1 56 ? -10.281 3.637 -9.875 1 98.75 56 VAL B CA 1
ATOM 1452 C C . VAL B 1 56 ? -11.672 3.707 -9.242 1 98.75 56 VAL B C 1
ATOM 1454 O O . VAL B 1 56 ? -12.055 4.742 -8.695 1 98.75 56 VAL B O 1
ATOM 1457 N N . LEU B 1 57 ? -12.398 2.658 -9.273 1 98.81 57 LEU B N 1
ATOM 1458 C CA . LEU B 1 57 ? -13.742 2.615 -8.703 1 98.81 57 LEU B CA 1
ATOM 1459 C C . LEU B 1 57 ? -13.703 2.863 -7.203 1 98.81 57 LEU B C 1
ATOM 1461 O O . LEU B 1 57 ? -14.508 3.627 -6.672 1 98.81 57 LEU B O 1
ATOM 1465 N N . ILE B 1 58 ? -12.75 2.242 -6.527 1 98.81 58 ILE B N 1
ATOM 1466 C CA . ILE B 1 58 ? -12.625 2.422 -5.082 1 98.81 58 ILE B CA 1
ATOM 1467 C C . ILE B 1 58 ? -12.242 3.865 -4.773 1 98.81 58 ILE B C 1
ATOM 1469 O O . ILE B 1 58 ? -12.828 4.496 -3.891 1 98.81 58 ILE B O 1
ATOM 1473 N N . ARG B 1 59 ? -11.273 4.383 -5.504 1 98.62 59 ARG B N 1
ATOM 1474 C CA . ARG B 1 59 ? -10.875 5.777 -5.34 1 98.62 59 ARG B CA 1
ATOM 1475 C C . ARG B 1 59 ? -12.07 6.715 -5.492 1 98.62 59 ARG B C 1
ATOM 1477 O O . ARG B 1 59 ? -12.258 7.629 -4.688 1 98.62 59 ARG B O 1
ATOM 1484 N N . ASP B 1 60 ? -12.852 6.477 -6.504 1 98.44 60 ASP B N 1
ATOM 1485 C CA . ASP B 1 60 ? -14.008 7.332 -6.773 1 98.44 60 ASP B CA 1
ATOM 1486 C C . ASP B 1 60 ? -15.023 7.262 -5.633 1 98.44 60 ASP B C 1
ATOM 1488 O O . ASP B 1 60 ? -15.641 8.266 -5.285 1 98.44 60 ASP B O 1
ATOM 1492 N N . ARG B 1 61 ? -15.188 6.102 -5.043 1 98.12 61 ARG B N 1
ATOM 1493 C CA . ARG B 1 61 ? -16.078 5.953 -3.9 1 98.12 61 ARG B CA 1
ATOM 1494 C C . ARG B 1 61 ? -15.547 6.695 -2.682 1 98.12 61 ARG B C 1
ATOM 1496 O O . ARG B 1 61 ? -16.312 7.27 -1.908 1 98.12 61 ARG B O 1
ATOM 1503 N N . LEU B 1 62 ? -14.25 6.664 -2.469 1 97.75 62 LEU B N 1
ATOM 1504 C CA . LEU B 1 62 ? -13.633 7.375 -1.354 1 97.75 62 LEU B CA 1
ATOM 1505 C C . LEU B 1 62 ? -13.82 8.883 -1.497 1 97.75 62 LEU B C 1
ATOM 1507 O O . LEU B 1 62 ? -14.055 9.578 -0.507 1 97.75 62 LEU B O 1
ATOM 1511 N N . LYS B 1 63 ? -13.688 9.352 -2.729 1 96.31 63 LYS B N 1
ATOM 1512 C CA . LYS B 1 63 ? -13.859 10.781 -2.988 1 96.31 63 LYS B CA 1
ATOM 1513 C C . LYS B 1 63 ? -15.266 11.242 -2.645 1 96.31 63 LYS B C 1
ATOM 1515 O O . LYS B 1 63 ? -15.469 12.375 -2.193 1 96.31 63 LYS B O 1
ATOM 1520 N N . VAL B 1 64 ? -16.188 10.383 -2.82 1 95.88 64 VAL B N 1
ATOM 1521 C CA . VAL B 1 64 ? -17.594 10.711 -2.58 1 95.88 64 VAL B CA 1
ATOM 1522 C C . VAL B 1 64 ? -17.844 10.844 -1.08 1 95.88 64 VAL B C 1
ATOM 1524 O O . VAL B 1 64 ? -18.766 11.555 -0.66 1 95.88 64 VAL B O 1
ATOM 1527 N N . LEU B 1 65 ? -17.016 10.203 -0.197 1 93.69 65 LEU B N 1
ATOM 1528 C CA . LEU B 1 65 ? -17.172 10.305 1.251 1 93.69 65 LEU B CA 1
ATOM 1529 C C . LEU B 1 65 ? -16.938 11.734 1.725 1 93.69 65 LEU B C 1
ATOM 1531 O O . LEU B 1 65 ? -17.438 12.125 2.783 1 93.69 65 LEU B O 1
ATOM 1535 N N . GLN B 1 66 ? -16.125 12.547 1.014 1 92.88 66 GLN B N 1
ATOM 1536 C CA . GLN B 1 66 ? -15.836 13.953 1.284 1 92.88 66 GLN B CA 1
ATOM 1537 C C . GLN B 1 66 ? -15.352 14.148 2.717 1 92.88 66 GLN B C 1
ATOM 1539 O O . GLN B 1 66 ? -15.828 15.039 3.422 1 92.88 66 GLN B O 1
ATOM 1544 N N . LEU B 1 67 ? -14.539 13.242 3.201 1 93.44 67 LEU B N 1
ATOM 1545 C CA . LEU B 1 67 ? -13.938 13.414 4.52 1 93.44 67 LEU B CA 1
ATOM 1546 C C . LEU B 1 67 ? -12.82 14.453 4.477 1 93.44 67 LEU B C 1
ATOM 1548 O O . LEU B 1 67 ? -11.906 14.352 3.662 1 93.44 67 LEU B O 1
ATOM 1552 N N . PRO B 1 68 ? -12.953 15.391 5.293 1 91.12 68 PRO B N 1
ATOM 1553 C CA . PRO B 1 68 ? -11.938 16.438 5.254 1 91.12 68 PRO B CA 1
ATOM 1554 C C . PRO B 1 68 ? -10.578 15.969 5.754 1 91.12 68 PRO B C 1
ATOM 1556 O O . PRO B 1 68 ? -10.5 15.148 6.672 1 91.12 68 PRO B O 1
ATOM 1559 N N . ARG B 1 69 ? -9.461 16.422 5.16 1 92.88 69 ARG B N 1
ATOM 1560 C CA . ARG B 1 69 ? -8.078 16.312 5.605 1 92.88 69 ARG B CA 1
ATOM 1561 C C . ARG B 1 69 ? -7.582 14.875 5.523 1 92.88 69 ARG B C 1
ATOM 1563 O O . ARG B 1 69 ? -6.836 14.422 6.391 1 92.88 69 ARG B O 1
ATOM 1570 N N . TYR B 1 70 ? -8.164 14.141 4.652 1 96.62 70 TYR B N 1
ATOM 1571 C CA . TYR B 1 70 ? -7.625 12.805 4.418 1 96.62 70 TYR B CA 1
ATOM 1572 C C . TYR B 1 70 ? -6.965 12.719 3.049 1 96.62 70 TYR B C 1
ATOM 1574 O O . TYR B 1 70 ? -7.492 13.234 2.061 1 96.62 70 TYR B O 1
ATOM 1582 N N . LYS B 1 71 ? -5.84 12.172 3.035 1 97.5 71 LYS B N 1
ATOM 1583 C CA . LYS B 1 71 ? -5.227 11.633 1.824 1 97.5 71 LYS B CA 1
ATOM 1584 C C . LYS B 1 71 ? -5.52 10.141 1.672 1 97.5 71 LYS B C 1
ATOM 1586 O O . LYS B 1 71 ? -5.547 9.406 2.66 1 97.5 71 LYS B O 1
ATOM 1591 N N . TYR B 1 72 ? -5.691 9.703 0.461 1 98.56 72 TYR B N 1
ATOM 1592 C CA . TYR B 1 72 ? -6.035 8.297 0.237 1 98.56 72 TYR B CA 1
ATOM 1593 C C . TYR B 1 72 ? -5.004 7.621 -0.654 1 98.56 72 TYR B C 1
ATOM 1595 O O . TYR B 1 72 ? -4.488 8.227 -1.595 1 98.56 72 TYR B O 1
ATOM 1603 N N . ILE B 1 73 ? -4.738 6.379 -0.414 1 98.81 73 ILE B N 1
ATOM 1604 C CA . ILE B 1 73 ? -4.004 5.461 -1.277 1 98.81 73 ILE B CA 1
ATOM 1605 C C . ILE B 1 73 ? -4.828 4.199 -1.517 1 98.81 73 ILE B C 1
ATOM 1607 O O . ILE B 1 73 ? -5.309 3.574 -0.567 1 98.81 73 ILE B O 1
ATOM 1611 N N . VAL B 1 74 ? -5.035 3.861 -2.748 1 98.94 74 VAL B N 1
ATOM 1612 C CA . VAL B 1 74 ? -5.66 2.594 -3.111 1 98.94 74 VAL B CA 1
ATOM 1613 C C . VAL B 1 74 ? -4.668 1.734 -3.895 1 98.94 74 VAL B C 1
ATOM 1615 O O . VAL B 1 74 ? -4.125 2.174 -4.91 1 98.94 74 VAL B O 1
ATOM 1618 N N . GLN B 1 75 ? -4.418 0.635 -3.418 1 98.75 75 GLN B N 1
ATOM 1619 C CA . GLN B 1 75 ? -3.562 -0.33 -4.102 1 98.75 75 GLN B CA 1
ATOM 1620 C C . GLN B 1 75 ? -4.316 -1.623 -4.395 1 98.75 75 GLN B C 1
ATOM 1622 O O . GLN B 1 75 ? -4.895 -2.23 -3.488 1 98.75 75 GLN B O 1
ATOM 1627 N N . THR B 1 76 ? -4.348 -2.033 -5.648 1 98.69 76 THR B N 1
ATOM 1628 C CA . THR B 1 76 ? -4.945 -3.297 -6.062 1 98.69 76 THR B CA 1
ATOM 1629 C C . THR B 1 76 ? -3.912 -4.188 -6.746 1 98.69 76 THR B C 1
ATOM 1631 O O . THR B 1 76 ? -3.127 -3.713 -7.57 1 98.69 76 THR B O 1
ATOM 1634 N N . MET B 1 77 ? -3.924 -5.477 -6.406 1 96.75 77 MET B N 1
ATOM 1635 C CA . MET B 1 77 ? -3.051 -6.457 -7.043 1 96.75 77 MET B CA 1
ATOM 1636 C C . MET B 1 77 ? -3.84 -7.688 -7.473 1 96.75 77 MET B C 1
ATOM 1638 O O . MET B 1 77 ? -4.699 -8.172 -6.734 1 96.75 77 MET B O 1
ATOM 1642 N N . ILE B 1 78 ? -3.537 -8.148 -8.609 1 94.44 78 ILE B N 1
ATOM 1643 C CA . ILE B 1 78 ? -4.078 -9.414 -9.094 1 94.44 78 ILE B CA 1
ATOM 1644 C C . ILE B 1 78 ? -2.941 -10.312 -9.562 1 94.44 78 ILE B C 1
ATOM 1646 O O . ILE B 1 78 ? -2.045 -9.875 -10.281 1 94.44 78 ILE B O 1
ATOM 1650 N N . THR B 1 79 ? -3.004 -11.531 -9.141 1 91.25 79 THR B N 1
ATOM 1651 C CA . THR B 1 79 ? -1.996 -12.508 -9.547 1 91.25 79 THR B CA 1
ATOM 1652 C C . THR B 1 79 ? -2.641 -13.859 -9.844 1 91.25 79 THR B C 1
ATOM 1654 O O . THR B 1 79 ? -3.762 -14.125 -9.406 1 91.25 79 THR B O 1
ATOM 1657 N N . GLU B 1 80 ? -1.812 -14.609 -10.609 1 88.56 80 GLU B N 1
ATOM 1658 C CA . GLU B 1 80 ? -2.234 -15.984 -10.82 1 88.56 80 GLU B CA 1
ATOM 1659 C C . GLU B 1 80 ? -1.903 -16.859 -9.609 1 88.56 80 GLU B C 1
ATOM 1661 O O . GLU B 1 80 ? -0.793 -16.797 -9.078 1 88.56 80 GLU B O 1
ATOM 1666 N N . GLN B 1 81 ? -2.887 -17.516 -9.078 1 76.88 81 GLN B N 1
ATOM 1667 C CA . GLN B 1 81 ? -2.652 -18.359 -7.914 1 76.88 81 GLN B CA 1
ATOM 1668 C C . GLN B 1 81 ? -2.684 -19.844 -8.305 1 76.88 81 GLN B C 1
ATOM 1670 O O . GLN B 1 81 ? -3.711 -20.344 -8.766 1 76.88 81 GLN B O 1
ATOM 1675 N N . ILE B 1 82 ? -1.627 -20.562 -8.359 1 65.19 82 ILE B N 1
ATOM 1676 C CA . ILE B 1 82 ? -1.665 -21.984 -8.695 1 65.19 82 ILE B CA 1
ATOM 1677 C C . ILE B 1 82 ? -1.367 -22.812 -7.453 1 65.19 82 ILE B C 1
ATOM 1679 O O . ILE B 1 82 ? -1.681 -24.016 -7.406 1 65.19 82 ILE B O 1
ATOM 1683 N N . GLY B 1 83 ? -1.212 -22.125 -6.273 1 66.56 83 GLY B N 1
ATOM 1684 C CA . GLY B 1 83 ? -0.824 -22.953 -5.133 1 66.56 83 GLY B CA 1
ATOM 1685 C C . GLY B 1 83 ? -1.09 -22.281 -3.799 1 66.56 83 GLY B C 1
ATOM 1686 O O . GLY B 1 83 ? -2.242 -22.141 -3.383 1 66.56 83 GLY B O 1
ATOM 1687 N N . HIS B 1 84 ? 0.048 -21.797 -3.207 1 67.62 84 HIS B N 1
ATOM 1688 C CA . HIS B 1 84 ? 0.09 -21.531 -1.774 1 67.62 84 HIS B CA 1
ATOM 1689 C C . HIS B 1 84 ? -0.256 -20.078 -1.473 1 67.62 84 HIS B C 1
ATOM 1691 O O . HIS B 1 84 ? -0.192 -19.656 -0.32 1 67.62 84 HIS B O 1
ATOM 1697 N N . GLY B 1 85 ? -0.703 -19.344 -2.426 1 76.69 85 GLY B N 1
ATOM 1698 C CA . GLY B 1 85 ? -1.226 -18.016 -2.127 1 76.69 85 GLY B CA 1
ATOM 1699 C C . GLY B 1 85 ? -0.138 -16.984 -1.939 1 76.69 85 GLY B C 1
ATOM 1700 O O . GLY B 1 85 ? 0.985 -17.156 -2.416 1 76.69 85 GLY B O 1
ATOM 1701 N N . ALA B 1 86 ? -0.423 -15.805 -1.455 1 87.38 86 ALA B N 1
ATOM 1702 C CA . ALA B 1 86 ? 0.437 -14.641 -1.303 1 87.38 86 ALA B CA 1
ATOM 1703 C C . ALA B 1 86 ? 0.546 -14.227 0.161 1 87.38 86 ALA B C 1
ATOM 1705 O O . ALA B 1 86 ? -0.404 -14.383 0.932 1 87.38 86 ALA B O 1
ATOM 1706 N N . THR B 1 87 ? 1.753 -13.93 0.583 1 93.38 87 THR B N 1
ATOM 1707 C CA . THR B 1 87 ? 1.951 -13.344 1.904 1 93.38 87 THR B CA 1
ATOM 1708 C C . THR B 1 87 ? 2.133 -11.828 1.804 1 93.38 87 THR B C 1
ATOM 1710 O O . THR B 1 87 ? 2.771 -11.336 0.872 1 93.38 87 THR B O 1
ATOM 1713 N N . THR B 1 88 ? 1.506 -11.125 2.729 1 96.38 88 THR B N 1
ATOM 1714 C CA . THR B 1 88 ? 1.594 -9.672 2.738 1 96.38 88 THR B CA 1
ATOM 1715 C C . THR B 1 88 ? 1.884 -9.156 4.145 1 96.38 88 THR B C 1
ATOM 1717 O O . THR B 1 88 ? 1.291 -9.625 5.117 1 96.38 88 THR B O 1
ATOM 1720 N N . ALA B 1 89 ? 2.812 -8.25 4.23 1 98.12 89 ALA B N 1
ATOM 1721 C CA . ALA B 1 89 ? 3.109 -7.578 5.496 1 98.12 89 ALA B CA 1
ATOM 1722 C C . ALA B 1 89 ? 3.021 -6.062 5.344 1 98.12 89 ALA B C 1
ATOM 1724 O O . ALA B 1 89 ? 3.422 -5.508 4.32 1 98.12 89 ALA B O 1
ATOM 1725 N N . LEU B 1 90 ? 2.525 -5.445 6.379 1 98.12 90 LEU B N 1
ATOM 1726 C CA . LEU B 1 90 ? 2.385 -3.996 6.438 1 98.12 90 LEU B CA 1
ATOM 1727 C C . LEU B 1 90 ? 3.1 -3.426 7.656 1 98.12 90 LEU B C 1
ATOM 1729 O O . LEU B 1 90 ? 3.008 -3.984 8.75 1 98.12 90 LEU B O 1
ATOM 1733 N N . GLN B 1 91 ? 3.863 -2.418 7.438 1 98 91 GLN B N 1
ATOM 1734 C CA . GLN B 1 91 ? 4.387 -1.552 8.492 1 98 91 GLN B CA 1
ATOM 1735 C C . GLN B 1 91 ? 3.904 -0.115 8.312 1 98 91 GLN B C 1
ATOM 1737 O O . GLN B 1 91 ? 4.078 0.476 7.242 1 98 91 GLN B O 1
ATOM 1742 N N . CYS B 1 92 ? 3.254 0.39 9.328 1 96.88 92 CYS B N 1
ATOM 1743 C CA . CYS B 1 92 ? 2.754 1.759 9.258 1 96.88 92 CYS B CA 1
ATOM 1744 C C . CYS B 1 92 ? 3.311 2.598 10.406 1 96.88 92 CYS B C 1
ATOM 1746 O O . CYS B 1 92 ? 3.172 2.232 11.57 1 96.88 92 CYS B O 1
ATOM 1748 N N . CYS B 1 93 ? 3.916 3.658 10.109 1 96.56 93 CYS B N 1
ATOM 1749 C CA . CYS B 1 93 ? 4.375 4.652 11.07 1 96.56 93 CYS B CA 1
ATOM 1750 C C . CYS B 1 93 ? 3.535 5.922 10.984 1 96.56 93 CYS B C 1
ATOM 1752 O O . CYS B 1 93 ? 3.877 6.848 10.25 1 96.56 93 CYS B O 1
ATOM 1754 N N . TRP B 1 94 ? 2.346 5.945 11.68 1 96.06 94 TRP B N 1
ATOM 1755 C CA . TRP B 1 94 ? 1.362 7.02 11.586 1 96.06 94 TRP B CA 1
ATOM 1756 C C . TRP B 1 94 ? 0.564 7.137 12.883 1 96.06 94 TRP B C 1
ATOM 1758 O O . TRP B 1 94 ? 0.941 6.562 13.906 1 96.06 94 TRP B O 1
ATOM 1768 N N . ASP B 1 95 ? -0.362 8.023 12.977 1 94.44 95 ASP B N 1
ATOM 1769 C CA . ASP B 1 95 ? -1.255 8.18 14.125 1 94.44 95 ASP B CA 1
ATOM 1770 C C . ASP B 1 95 ? -2.447 7.234 14.023 1 94.44 95 ASP B C 1
ATOM 1772 O O . ASP B 1 95 ? -3.398 7.496 13.289 1 94.44 95 ASP B O 1
ATOM 1776 N N . GLU B 1 96 ? -2.428 6.207 14.805 1 94.12 96 GLU B N 1
ATOM 1777 C CA . GLU B 1 96 ? -3.408 5.129 14.703 1 94.12 96 GLU B CA 1
ATOM 1778 C C . GLU B 1 96 ? -4.805 5.613 15.086 1 94.12 96 GLU B C 1
ATOM 1780 O O . GLU B 1 96 ? -5.801 4.961 14.766 1 94.12 96 GLU B O 1
ATOM 1785 N N . ASP B 1 97 ? -4.906 6.738 15.758 1 93.25 97 ASP B N 1
ATOM 1786 C CA . ASP B 1 97 ? -6.215 7.273 16.125 1 93.25 97 ASP B CA 1
ATOM 1787 C C . ASP B 1 97 ? -6.863 8.008 14.961 1 93.25 97 ASP B C 1
ATOM 1789 O O . ASP B 1 97 ? -8.078 8.203 14.938 1 93.25 97 ASP B O 1
ATOM 1793 N N . CYS B 1 98 ? -6.039 8.492 14.039 1 94.75 98 CYS B N 1
ATOM 1794 C CA . CYS B 1 98 ? -6.535 9.352 12.969 1 94.75 98 CYS B CA 1
ATOM 1795 C C . CYS B 1 98 ? -6.445 8.648 11.617 1 94.75 98 CYS B C 1
ATOM 1797 O O . CYS B 1 98 ? -7.281 8.875 10.742 1 94.75 98 CYS B O 1
ATOM 1799 N N . ASP B 1 99 ? -5.434 7.805 11.477 1 97.12 99 ASP B N 1
ATOM 1800 C CA . ASP B 1 99 ? -5.188 7.105 10.227 1 97.12 99 ASP B CA 1
ATOM 1801 C C . ASP B 1 99 ? -5.75 5.688 10.266 1 97.12 99 ASP B C 1
ATOM 1803 O O . ASP B 1 99 ? -5.91 5.109 11.344 1 97.12 99 ASP B O 1
ATOM 1807 N N . SER B 1 100 ? -6.137 5.176 9.18 1 97.69 100 SER B N 1
ATOM 1808 C CA . SER B 1 100 ? -6.695 3.828 9.133 1 97.69 100 SER B CA 1
ATOM 1809 C C . SER B 1 100 ? -6.461 3.18 7.773 1 97.69 100 SER B C 1
ATOM 1811 O O . SER B 1 100 ? -5.949 3.82 6.852 1 97.69 100 SER B O 1
ATOM 1813 N N . TYR B 1 101 ? -6.746 1.872 7.695 1 98.38 101 TYR B N 1
ATOM 1814 C CA . TYR B 1 101 ? -6.652 1.17 6.422 1 98.38 101 TYR B CA 1
ATOM 1815 C C . TYR B 1 101 ? -7.656 0.026 6.352 1 98.38 101 TYR B C 1
ATOM 1817 O O . TYR B 1 101 ? -8.188 -0.406 7.379 1 98.38 101 TYR B O 1
ATOM 1825 N N . VAL B 1 102 ? -7.926 -0.345 5.117 1 98.56 102 VAL B N 1
ATOM 1826 C CA . VAL B 1 102 ? -8.711 -1.527 4.789 1 98.56 102 VAL B CA 1
ATOM 1827 C C . VAL B 1 102 ? -7.863 -2.512 3.99 1 98.56 102 VAL B C 1
ATOM 1829 O O . VAL B 1 102 ? -7.109 -2.111 3.102 1 98.56 102 VAL B O 1
ATOM 1832 N N . HIS B 1 103 ? -7.965 -3.771 4.375 1 98.44 103 HIS B N 1
ATOM 1833 C CA . HIS B 1 103 ? -7.27 -4.855 3.689 1 98.44 103 HIS B CA 1
ATOM 1834 C C . HIS B 1 103 ? -8.234 -5.969 3.299 1 98.44 103 HIS B C 1
ATOM 1836 O O . HIS B 1 103 ? -8.734 -6.691 4.16 1 98.44 103 HIS B O 1
ATOM 1842 N N . GLN B 1 104 ? -8.438 -6.16 1.992 1 97.75 104 GLN B N 1
ATOM 1843 C CA . GLN B 1 104 ? -9.383 -7.164 1.506 1 97.75 104 GLN B CA 1
ATOM 1844 C C . GLN B 1 104 ? -8.727 -8.086 0.488 1 97.75 104 GLN B C 1
ATOM 1846 O O . GLN B 1 104 ? -7.938 -7.641 -0.35 1 97.75 104 GLN B O 1
ATOM 1851 N N . ARG B 1 105 ? -9.047 -9.375 0.634 1 95.56 105 ARG B N 1
ATOM 1852 C CA . ARG B 1 105 ? -8.625 -10.375 -0.342 1 95.56 105 ARG B CA 1
ATOM 1853 C C . ARG B 1 105 ? -9.828 -11.023 -1.015 1 95.56 105 ARG B C 1
ATOM 1855 O O . ARG B 1 105 ? -10.898 -11.141 -0.407 1 95.56 105 ARG B O 1
ATOM 1862 N N . PHE B 1 106 ? -9.586 -11.367 -2.248 1 95.94 106 PHE B N 1
ATOM 1863 C CA . PHE B 1 106 ? -10.602 -12.07 -3.029 1 95.94 106 PHE B CA 1
ATOM 1864 C C . PHE B 1 106 ? -9.961 -13.156 -3.885 1 95.94 106 PHE B C 1
ATOM 1866 O O . PHE B 1 106 ? -8.984 -12.906 -4.59 1 95.94 106 PHE B O 1
ATOM 1873 N N . VAL B 1 107 ? -10.516 -14.352 -3.717 1 92.94 107 VAL B N 1
ATOM 1874 C CA . VAL B 1 107 ? -9.984 -15.461 -4.5 1 92.94 107 VAL B CA 1
ATOM 1875 C C . VAL B 1 107 ? -11.102 -16.094 -5.332 1 92.94 107 VAL B C 1
ATOM 1877 O O . VAL B 1 107 ? -12.211 -16.312 -4.828 1 92.94 107 VAL B O 1
ATOM 1880 N N . THR B 1 108 ? -10.797 -16.281 -6.605 1 92.5 108 THR B N 1
ATOM 1881 C CA . THR B 1 108 ? -11.711 -16.969 -7.496 1 92.5 108 THR B CA 1
ATOM 1882 C C . THR B 1 108 ? -10.953 -17.688 -8.609 1 92.5 108 THR B C 1
ATOM 1884 O O . THR B 1 108 ? -10.094 -17.078 -9.266 1 92.5 108 THR B O 1
ATOM 1887 N N . GLY B 1 109 ? -11.305 -18.969 -8.75 1 90.88 109 GLY B N 1
ATOM 1888 C CA . GLY B 1 109 ? -10.562 -19.719 -9.742 1 90.88 109 GLY B CA 1
ATOM 1889 C C . GLY B 1 109 ? -9.055 -19.688 -9.523 1 90.88 109 GLY B C 1
ATOM 1890 O O . GLY B 1 109 ? -8.578 -19.969 -8.422 1 90.88 109 GLY B O 1
ATOM 1891 N N . SER B 1 110 ? -8.289 -19.25 -10.602 1 88.25 110 SER B N 1
ATOM 1892 C CA . SER B 1 110 ? -6.832 -19.141 -10.5 1 88.25 110 SER B CA 1
ATOM 1893 C C . SER B 1 110 ? -6.395 -17.719 -10.164 1 88.25 110 SER B C 1
ATOM 1895 O O . SER B 1 110 ? -5.223 -17.375 -10.312 1 88.25 110 SER B O 1
ATOM 1897 N N . ILE B 1 111 ? -7.379 -16.891 -9.727 1 91.44 111 ILE B N 1
ATOM 1898 C CA . ILE B 1 111 ? -7.086 -15.484 -9.508 1 91.44 111 ILE B CA 1
ATOM 1899 C C . ILE B 1 111 ? -6.973 -15.203 -8.016 1 91.44 111 ILE B C 1
ATOM 1901 O O . ILE B 1 111 ? -7.82 -15.633 -7.227 1 91.44 111 ILE B O 1
ATOM 1905 N N . TRP B 1 112 ? -5.965 -14.547 -7.672 1 92.88 112 TRP B N 1
ATOM 1906 C CA . TRP B 1 112 ? -5.785 -13.961 -6.348 1 92.88 112 TRP B CA 1
ATOM 1907 C C . TRP B 1 112 ? -5.746 -12.438 -6.43 1 92.88 112 TRP B C 1
ATOM 1909 O O . TRP B 1 112 ? -4.934 -11.867 -7.164 1 92.88 112 TRP B O 1
ATOM 1919 N N . CYS B 1 113 ? -6.641 -11.844 -5.66 1 95.69 113 CYS B N 1
ATOM 1920 C CA . CYS B 1 113 ? -6.688 -10.391 -5.664 1 95.69 113 CYS B CA 1
ATOM 1921 C C . CYS B 1 113 ? -6.582 -9.836 -4.246 1 95.69 113 CYS B C 1
ATOM 1923 O O . CYS B 1 113 ? -7.168 -10.391 -3.314 1 95.69 113 CYS B O 1
ATOM 1925 N N . GLU B 1 114 ? -5.852 -8.812 -4.137 1 96.75 114 GLU B N 1
ATOM 1926 C CA . GLU B 1 114 ? -5.715 -8.117 -2.861 1 96.75 114 GLU B CA 1
ATOM 1927 C C . GLU B 1 114 ? -5.859 -6.605 -3.037 1 96.75 114 GLU B C 1
ATOM 1929 O O . GLU B 1 114 ? -5.32 -6.031 -3.986 1 96.75 114 GLU B O 1
ATOM 1934 N N . VAL B 1 115 ? -6.582 -6.02 -2.141 1 98.69 115 VAL B N 1
ATOM 1935 C CA . VAL B 1 115 ? -6.781 -4.574 -2.164 1 98.69 115 VAL B CA 1
ATOM 1936 C C . VAL B 1 115 ? -6.418 -3.98 -0.806 1 98.69 115 VAL B C 1
ATOM 1938 O O . VAL B 1 115 ? -6.836 -4.496 0.235 1 98.69 115 VAL B O 1
ATOM 1941 N N . LEU B 1 116 ? -5.656 -2.973 -0.847 1 98.81 116 LEU B N 1
ATOM 1942 C CA . LEU B 1 116 ? -5.363 -2.154 0.324 1 98.81 116 LEU B CA 1
ATOM 1943 C C . LEU B 1 116 ? -5.816 -0.713 0.105 1 98.81 116 LEU B C 1
ATOM 1945 O O . LEU B 1 116 ? -5.547 -0.127 -0.946 1 98.81 116 LEU B O 1
ATOM 1949 N N . VAL B 1 117 ? -6.5 -0.187 1.056 1 98.88 117 VAL B N 1
ATOM 1950 C CA . VAL B 1 117 ? -6.891 1.219 1.072 1 98.88 117 VAL B CA 1
ATOM 1951 C C . VAL B 1 117 ? -6.348 1.893 2.328 1 98.88 117 VAL B C 1
ATOM 1953 O O . VAL B 1 117 ? -6.562 1.412 3.443 1 98.88 117 VAL B O 1
ATOM 1956 N N . PHE B 1 118 ? -5.66 2.988 2.152 1 98.75 118 PHE B N 1
ATOM 1957 C CA . PHE B 1 118 ? -5.176 3.77 3.283 1 98.75 118 PHE B CA 1
ATOM 1958 C C . PHE B 1 118 ? -5.836 5.145 3.316 1 98.75 118 PHE B C 1
ATOM 1960 O O . PHE B 1 118 ? -5.969 5.797 2.279 1 98.75 118 PHE B O 1
ATOM 1967 N N . ALA B 1 119 ? -6.266 5.512 4.43 1 98.56 119 ALA B N 1
ATOM 1968 C CA . ALA B 1 119 ? -6.742 6.863 4.719 1 98.56 119 ALA B CA 1
ATOM 1969 C C . ALA B 1 119 ? -5.852 7.547 5.75 1 98.56 119 ALA B C 1
ATOM 1971 O O . ALA B 1 119 ? -5.801 7.133 6.914 1 98.56 119 ALA B O 1
ATOM 1972 N N . ILE B 1 120 ? -5.16 8.594 5.34 1 97.88 120 ILE B N 1
ATOM 1973 C CA . ILE B 1 120 ? -4.152 9.242 6.168 1 97.88 120 ILE B CA 1
ATOM 1974 C C . ILE B 1 120 ? -4.594 10.672 6.492 1 97.88 120 ILE B C 1
ATOM 1976 O O . ILE B 1 120 ? -4.688 11.516 5.602 1 97.88 120 ILE B O 1
ATOM 1980 N N . PHE B 1 121 ? -4.781 10.938 7.816 1 96.31 121 PHE B N 1
ATOM 1981 C CA . PHE B 1 121 ? -5.211 12.258 8.258 1 96.31 121 PHE B CA 1
ATOM 1982 C C . PHE B 1 121 ? -4.039 13.234 8.258 1 96.31 121 PHE B C 1
ATOM 1984 O O . PHE B 1 121 ? -2.965 12.93 8.773 1 96.31 121 PHE B O 1
ATOM 1991 N N . HIS 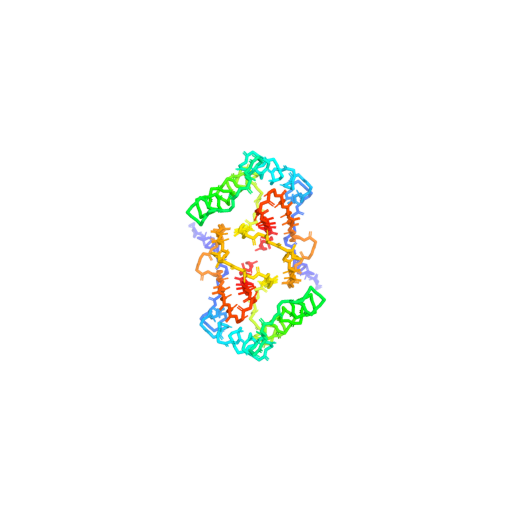B 1 122 ? -4.246 14.328 7.57 1 91.06 122 HIS B N 1
ATOM 1992 C CA . HIS B 1 122 ? -3.182 15.32 7.594 1 91.06 122 HIS B CA 1
ATOM 1993 C C . HIS B 1 122 ? -3.6 16.562 8.375 1 91.06 122 HIS B C 1
ATOM 1995 O O . HIS B 1 122 ? -4.727 17.031 8.234 1 91.06 122 HIS B O 1
ATOM 2001 N N . TYR B 1 123 ? -2.748 16.938 9.281 1 82 123 TYR B N 1
ATOM 2002 C CA . TYR B 1 123 ? -3.023 17.938 10.289 1 82 123 TYR B CA 1
ATOM 2003 C C . TYR B 1 123 ? -2.98 19.344 9.688 1 82 123 TYR B C 1
ATOM 2005 O O . TYR B 1 123 ? -2.248 19.594 8.727 1 82 123 TYR B O 1
#

Secondary structure (DSSP, 8-state):
--------------GGGS--HHHHHHHHHHHHHHHHTT--S--HHHHHHHHHHHHHHHHHHHHHH--TTEEEEEEEEEEE-SSS-EEEEEEEES-TTT-EEEEEEEEETTEEEEEEEEEEE--/--------------GGGS--HHHHHHHHHHHHHHHHTT--S--HHHHHHHHHHHHHHHHHHHHHH--TTEEEEEEEEEEE-SSS-EEEEEEEES-TTT-EEEEEEEEETTEEEEEEEEEEE--

Foldseek 3Di:
DPPPPVVVPPDADDPLLADDQVVLQVVLVVLCCVQPPPDADDDPVSQVVSQVVSQVSSVVVVVVSVRPQKDKDKGKDKDFAPDDDDDDDDDDDADPRRKDKYWDWDDHRRMTMIMMMIIHGDD/DPPPPVVVPPDADDPLLADDQVVLQVVLVVLCCVQCPPDADDDPVSQVVSQVVSQVSSVVVVVVSVRPQKDKDKGKDKDFAPDDDDDDDDDDDADPRRKDKYWDWDDHRRMTMIMMMIIHGDD

Nearest PDB structures (foldseek):
  8j07-assembly1_r7  TM=9.379E-01  e=2.820E-13  Homo sapiens
  8glv-assembly1_AS  TM=8.972E-01  e=5.808E-13  Chlamydomonas reinhardtii
  8r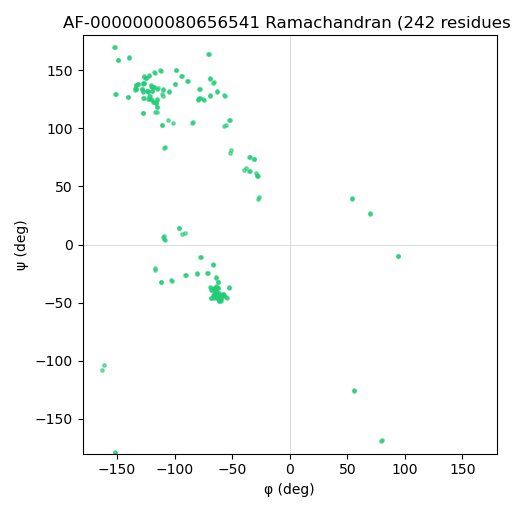gi-assembly1_B  TM=9.216E-01  e=7.525E-12  Homo sapiens
  8glv-assembly1_Lr  TM=9.185E-01  e=1.649E-10  Chlamydomonas reinhardtii
  8bx8-assembly1_O  TM=8.741E-01  e=3.384E-09  Tetrahymena thermophila

pLDDT: mean 89.87, std 15.86, range [30.33, 98.94]

Sequence (246 aa):
MDDANDRNFVLRPTPGQKFRPKAVNGVVQEILHEKLNGLEHYSMEESEKLTNEISVLIRDRLKVLQLPRYKYIVQTMITEQIGHGATTALQCCWDEDCDSYVHQRFVTGSIWCEVLVFAIFHYMDDANDRNFVLRPTPGQKFRPKAVNGVVQEILHEKLNGLEHYSMEESEKLTNEISVLIRDRLKVLQLPRYKYIVQTMITEQIGHGATTALQCCWDEDCDSYVHQRFVTGSIWCEVLVFAIFHY

Solvent-accessible surface area (backbone atoms only — not comparable to full-atom values): 13729 Å² total; per-residue (Å²): 131,80,75,71,74,75,70,76,77,73,72,67,69,50,85,89,39,47,84,56,49,71,63,52,42,52,53,50,50,51,52,48,49,72,74,44,61,84,44,54,69,66,46,68,70,61,39,47,51,47,22,42,51,52,23,52,52,52,50,55,54,55,60,69,65,65,50,70,54,53,31,41,39,27,39,21,32,34,31,53,40,90,72,88,52,70,35,75,28,78,40,73,52,71,55,75,89,61,30,50,64,36,80,50,75,48,78,35,71,25,31,34,34,41,38,40,35,38,41,41,57,39,74,131,81,75,72,74,76,70,77,76,73,73,68,69,50,85,90,39,48,83,55,49,68,63,53,44,52,54,52,50,51,52,47,48,72,75,43,61,85,43,52,70,66,46,65,70,60,40,47,53,47,23,44,50,53,24,50,53,51,49,53,54,54,60,70,66,66,50,70,53,52,29,42,38,28,37,20,34,34,30,52,39,91,73,87,54,70,37,75,26,77,40,75,51,70,54,76,91,61,31,53,63,36,82,49,76,48,76,34,71,25,31,34,33,42,38,38,38,38,40,42,57,40,74

Organism: Caenorhabditis japonica (NCBI:txid281687)

InterPro domains:
  IPR005334 Dynein light chain Tctex-1-like [PF03645] (24-118)
  IPR005334 Dynein light chain Tctex-1-like [PTHR21255] (5-121)
  IPR038586 Tctex-1-like superfamily [G3DSA:3.30.1140.40] (22-121)

Radius of gyration: 20.04 Å; Cα contacts (8 Å, |Δi|>4): 429; chains: 2; bounding box: 39×72×55 Å